Protein AF-A0A955WXL3-F1 (afdb_monomer_lite)

Radius of gyration: 22.08 Å; chains: 1; bounding box: 62×43×58 Å

Sequence (333 aa):
LIAPTWVLSATHCGHRPGAEFCVPADNDRPDYPNRCVRAIRVVDNPQADQTLLELAQPMTDVAPEVVPVAIQAEPLDRSWVGRTAEAAGYGQVQDGGFNERWFTAEIIARVGEPYLTIDGQGERGVCFGDSGGPVFLLGDDGQVRVAGDLSHGDPSCTGQDNYTRTDLFADWIEGYTGPTGPADVGPQPCGMIDAVGRCDGAVAAWCDDGVLARERCDTCGWSDRAGGFRCLQGNDPCLGYDRAGACDGSVARWCENGVARARDCGACGQGCVVQDGLGAGCTEDPCAGLDYLGRCDGDQAVWCDDQGFHTVDCGDQGASCGYVNDRVGYYCQ

Secondary structure (DSSP, 8-state):
--BTTEEEE-GGG---TT-EEEE-S-TT-TTSPPEEEEEEEEEE-TTSS-EEEEESS-HHHH-TT-----B--SPP-GGGTTSEEEEEE----TTS--SS-EEEEEEEEEE-SSEEEEE-TTT----TT-TTPEEEEE-TTS-EEEEEEEEE--TTSSSEEEEEESGGGHHHHHHHH---STTS--SPB-TT--SS-EEETTEEEEEETTEEEEEE-SSEEEETTTTEEEE-SS--TTTT--SS-EEETTEEEEEETTEEEEEESGGGT-EEEEETTTEEEEES-TTTT--TT-EEETTEEEEEETTEEEEEESGGGT--EEEEETTTEEEE-

Foldseek 3Di:
DLAQFKDKFFVVVVDDQQDWDWDAPDLVCLPGDTQIFTFRDKAHDPVGRMIMTGTPGGVCVRPVPDWHAHAPQDDDDPVQAQPKKKWWFQAQDPVRDGDHIDIDIFGQHDDDVQWGKTALLLPAAAAHGQHRTFIWDQDPQRGIHGQFGFHDDDNSRRGITIGGGCNVCVCVVCVPRPHSDDVGTDFAFQPPAEQQFWDDDQKTWHDDPRGIDIDGEPDWAGDPVSQHIDHDPDDHLQNRAAQQADDPQQKTWHDDSSHIDIDRLVVVCWRWDRDPPRHIDTDNCQLVPFAQLADDPWQKGWHQDPSGTDIDRLVVVVFGFDQPDPVRHTDTD

Structure (mmCIF, N/CA/C/O backbone):
data_AF-A0A955WXL3-F1
#
_entry.id   AF-A0A955WXL3-F1
#
loop_
_atom_site.group_PDB
_atom_site.id
_atom_site.type_symbol
_atom_site.label_atom_id
_atom_site.label_alt_id
_atom_site.label_comp_id
_atom_site.label_asym_id
_atom_site.label_entity_id
_atom_site.label_seq_id
_atom_site.pdbx_PDB_ins_code
_atom_site.Cartn_x
_atom_site.Cartn_y
_atom_site.Cartn_z
_atom_site.occupancy
_atom_site.B_iso_or_equiv
_atom_site.auth_seq_id
_atom_site.auth_comp_id
_atom_site.auth_asym_id
_atom_site.auth_atom_id
_atom_site.pdbx_PDB_model_num
ATOM 1 N N . LEU A 1 1 ? -10.325 0.682 8.812 1.00 91.50 1 LEU A N 1
ATOM 2 C CA . LEU A 1 1 ? -11.443 -0.194 9.239 1.00 91.50 1 LEU A CA 1
ATOM 3 C C . LEU A 1 1 ? -11.200 -1.567 8.627 1.00 91.50 1 LEU A C 1
ATOM 5 O O . LEU A 1 1 ? -11.092 -1.632 7.410 1.00 91.50 1 LEU A O 1
ATOM 9 N N . ILE A 1 2 ? -11.061 -2.613 9.443 1.00 93.94 2 ILE A N 1
ATOM 10 C CA . ILE A 1 2 ? -10.733 -3.978 8.979 1.00 93.94 2 ILE A CA 1
ATOM 11 C C . ILE A 1 2 ? -11.867 -4.991 9.199 1.00 93.94 2 ILE A C 1
ATOM 13 O O . ILE A 1 2 ? -11.885 -6.045 8.580 1.00 93.94 2 ILE A O 1
ATOM 17 N N . ALA A 1 3 ? -12.852 -4.647 10.031 1.00 91.19 3 ALA A N 1
ATOM 18 C CA . ALA A 1 3 ? -14.142 -5.332 10.126 1.00 91.19 3 ALA A CA 1
ATOM 19 C C . ALA A 1 3 ? -15.229 -4.300 10.488 1.00 91.19 3 ALA A C 1
ATOM 21 O O . ALA A 1 3 ? -14.873 -3.185 10.885 1.00 91.19 3 ALA A O 1
ATOM 22 N N . PRO A 1 4 ? -16.537 -4.618 10.404 1.00 89.44 4 PRO A N 1
ATOM 23 C CA . PRO A 1 4 ? -17.605 -3.631 10.600 1.00 89.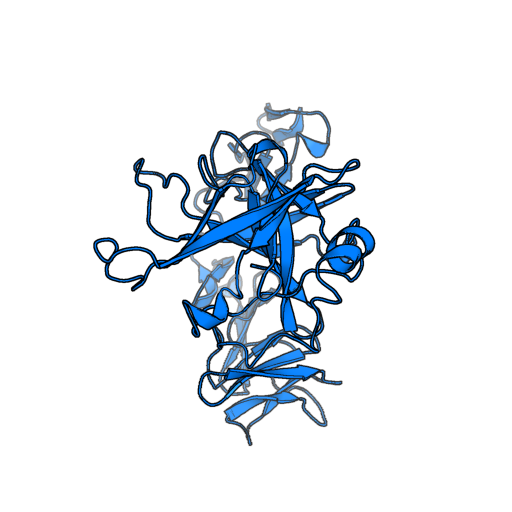44 4 PRO A CA 1
ATOM 24 C C . PRO A 1 4 ? -17.494 -2.820 11.899 1.00 89.44 4 PRO A C 1
ATOM 26 O O . PRO A 1 4 ? -17.805 -1.631 11.912 1.00 89.44 4 PRO A O 1
ATOM 29 N N . THR A 1 5 ? -17.003 -3.436 12.978 1.00 94.62 5 THR A N 1
ATOM 30 C CA . THR A 1 5 ? -16.816 -2.812 14.298 1.00 94.62 5 THR A CA 1
ATOM 31 C C . THR A 1 5 ? -15.351 -2.696 14.720 1.00 94.62 5 THR A C 1
ATOM 33 O O . THR A 1 5 ? -15.097 -2.451 15.894 1.00 94.62 5 THR A O 1
ATOM 36 N N . TRP A 1 6 ? -14.381 -2.888 13.821 1.00 96.12 6 TRP A N 1
ATOM 37 C CA . TRP A 1 6 ? -12.969 -2.981 14.205 1.00 96.12 6 TRP A CA 1
ATOM 38 C C . TRP A 1 6 ? -12.043 -2.135 13.340 1.00 96.12 6 TRP A C 1
ATOM 40 O O . TRP A 1 6 ? -12.024 -2.233 12.109 1.00 96.12 6 TRP A O 1
ATOM 50 N N . VAL A 1 7 ? -11.226 -1.325 14.009 1.00 96.69 7 VAL A N 1
ATOM 51 C CA . VAL A 1 7 ? -10.191 -0.485 13.401 1.00 96.69 7 VAL A CA 1
ATOM 52 C C . VAL A 1 7 ? -8.819 -0.983 13.847 1.00 96.69 7 VAL A C 1
ATOM 54 O O . VAL A 1 7 ? -8.612 -1.205 15.037 1.00 96.69 7 VAL A O 1
ATOM 57 N N . LEU A 1 8 ? -7.907 -1.136 12.888 1.00 97.50 8 LEU A N 1
ATOM 58 C CA . LEU A 1 8 ? -6.482 -1.370 13.115 1.00 97.50 8 LEU A CA 1
ATOM 59 C C . LEU A 1 8 ? -5.742 -0.027 13.139 1.00 97.50 8 LEU A C 1
ATOM 61 O O . LEU A 1 8 ? -6.072 0.855 12.347 1.00 97.50 8 LEU A O 1
ATOM 65 N N . SER A 1 9 ? -4.788 0.112 14.055 1.00 97.25 9 SER A N 1
ATOM 66 C CA . SER A 1 9 ? -3.898 1.269 14.223 1.00 97.25 9 SER A CA 1
ATOM 67 C C . SER A 1 9 ? -2.612 0.813 14.928 1.00 97.25 9 SER A C 1
ATOM 69 O O . SER A 1 9 ? -2.534 -0.336 15.348 1.00 97.25 9 SER A O 1
ATOM 71 N N . ALA A 1 10 ? -1.653 1.713 15.151 1.00 96.69 10 ALA A N 1
ATOM 72 C CA . ALA A 1 10 ? -0.455 1.439 15.949 1.00 96.69 10 ALA A CA 1
ATOM 73 C C . ALA A 1 10 ? -0.658 1.692 17.461 1.00 96.69 10 ALA A C 1
ATOM 75 O O . ALA A 1 10 ? -1.425 2.576 17.867 1.00 96.69 10 ALA A O 1
ATOM 76 N N . THR A 1 11 ? 0.062 0.949 18.309 1.00 97.81 11 THR A N 1
ATOM 77 C CA . THR A 1 11 ? 0.037 1.091 19.780 1.00 97.81 11 THR A CA 1
ATOM 78 C C . THR A 1 11 ? 0.579 2.449 20.220 1.00 97.81 11 THR A C 1
ATOM 80 O O . THR A 1 11 ? 0.036 3.074 21.138 1.00 97.81 11 THR A O 1
ATOM 83 N N . HIS A 1 12 ? 1.627 2.949 19.559 1.00 94.62 12 HIS A N 1
ATOM 84 C CA . HIS A 1 12 ? 2.254 4.225 19.915 1.00 94.62 12 HIS A CA 1
ATOM 85 C C . HIS A 1 12 ? 1.308 5.433 19.782 1.00 94.62 12 HIS A C 1
ATOM 87 O O . HIS A 1 12 ? 1.559 6.470 20.398 1.00 94.62 12 HIS A O 1
ATOM 93 N N . CYS A 1 13 ? 0.197 5.306 19.042 1.00 93.25 13 CYS A N 1
ATOM 94 C CA . CYS A 1 13 ? -0.842 6.335 18.957 1.00 93.25 13 CYS A CA 1
ATOM 95 C C . CYS A 1 13 ? -1.554 6.573 20.303 1.00 93.25 13 CYS A C 1
ATOM 97 O O . CYS A 1 13 ? -2.195 7.607 20.490 1.00 93.25 13 CYS A O 1
ATOM 99 N N . GLY A 1 14 ? -1.450 5.639 21.257 1.00 95.31 14 GLY A N 1
ATOM 100 C CA . GLY A 1 14 ? -1.932 5.830 22.626 1.00 95.31 14 GLY A CA 1
ATOM 101 C C . GLY A 1 14 ? -3.456 5.926 22.752 1.00 95.31 14 GLY A C 1
ATOM 102 O O . GLY A 1 14 ? -3.954 6.605 23.659 1.00 95.31 14 GLY A O 1
ATOM 103 N N . HIS A 1 15 ? -4.189 5.262 21.850 1.00 94.69 15 HIS A N 1
ATOM 104 C CA . HIS A 1 15 ? -5.652 5.217 21.839 1.00 94.69 15 HIS A CA 1
ATOM 105 C C . HIS A 1 15 ? -6.221 4.701 23.163 1.00 94.69 15 HIS A C 1
ATOM 107 O O . HIS A 1 15 ? -5.622 3.888 23.866 1.00 94.69 15 HIS A O 1
ATOM 113 N N . ARG A 1 16 ? -7.416 5.173 23.528 1.00 95.94 16 ARG A N 1
ATOM 114 C CA . ARG A 1 16 ? -8.112 4.762 24.757 1.00 95.94 16 ARG A CA 1
ATOM 115 C C . ARG A 1 16 ? -9.596 4.549 24.489 1.00 95.94 16 ARG A C 1
ATOM 117 O O . ARG A 1 16 ? -10.141 5.204 23.599 1.00 95.94 16 ARG A O 1
ATOM 124 N N . PRO A 1 17 ? -10.290 3.709 25.282 1.00 97.31 17 PRO A N 1
ATOM 125 C CA . PRO A 1 17 ? -11.746 3.656 25.245 1.00 97.31 17 PRO A CA 1
ATOM 126 C C . PRO A 1 17 ? -12.332 5.063 25.384 1.00 97.31 17 PRO A C 1
ATOM 128 O O . PRO A 1 17 ? -11.978 5.803 26.303 1.00 97.31 17 PRO A O 1
ATOM 131 N N . GLY A 1 18 ? -13.214 5.436 24.462 1.00 94.88 18 GLY A N 1
ATOM 132 C CA . GLY A 1 18 ? -13.698 6.807 24.318 1.00 94.88 18 GLY A CA 1
ATOM 133 C C . GLY A 1 18 ? -13.152 7.558 23.104 1.00 94.88 18 GLY A C 1
ATOM 134 O O . GLY A 1 18 ? -13.773 8.549 22.737 1.00 94.88 18 GLY A O 1
ATOM 135 N N . ALA A 1 19 ? -12.067 7.092 22.473 1.00 93.12 19 ALA A N 1
ATOM 136 C CA . ALA A 1 19 ? -11.600 7.625 21.191 1.00 93.12 19 ALA A CA 1
ATOM 137 C C . ALA A 1 19 ? -12.695 7.514 20.118 1.00 93.12 19 ALA A C 1
ATOM 139 O O . ALA A 1 19 ? -13.521 6.601 20.168 1.00 93.12 19 ALA A O 1
ATOM 140 N N . GLU A 1 20 ? -12.715 8.431 19.156 1.00 9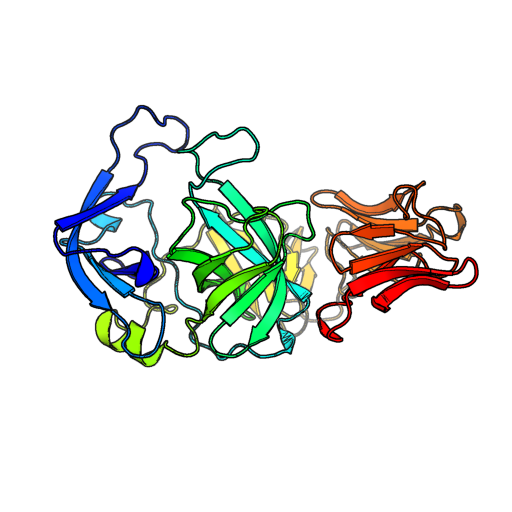1.50 20 GLU A N 1
ATOM 141 C CA . GLU A 1 20 ? -13.687 8.431 18.062 1.00 91.50 20 GLU A CA 1
ATOM 142 C C . GLU A 1 20 ? -13.007 8.047 16.750 1.00 91.50 20 GLU A C 1
ATOM 144 O O . GLU A 1 20 ? -11.973 8.605 16.392 1.00 91.50 20 GLU A O 1
ATOM 149 N N . PHE A 1 21 ? -13.603 7.099 16.028 1.00 89.88 21 PHE A N 1
ATOM 150 C CA . PHE A 1 21 ? -13.281 6.839 14.632 1.00 89.88 21 PHE A CA 1
ATOM 151 C C . PHE A 1 21 ? -14.264 7.621 13.766 1.00 89.88 21 PHE A C 1
ATOM 153 O O . PHE A 1 21 ? -15.472 7.403 13.863 1.00 89.88 21 PHE A O 1
ATOM 160 N N . CYS A 1 22 ? -13.752 8.537 12.952 1.00 86.38 22 CYS A N 1
ATOM 161 C CA . CYS A 1 22 ? -14.549 9.478 12.179 1.00 86.38 22 CYS A CA 1
ATOM 162 C C . CYS A 1 22 ? -14.290 9.310 10.685 1.00 86.38 22 CYS A C 1
ATOM 164 O O . CYS A 1 22 ? -13.143 9.177 10.266 1.00 86.38 22 CYS A O 1
ATOM 166 N N . VAL A 1 23 ? -15.350 9.384 9.883 1.00 80.56 23 VAL A N 1
ATOM 167 C CA . VAL A 1 23 ? -15.254 9.508 8.425 1.00 80.56 23 VAL A CA 1
ATOM 168 C C . VAL A 1 23 ? -15.907 10.816 7.977 1.00 80.56 23 VAL A C 1
ATOM 170 O O . VAL A 1 23 ? -16.937 11.202 8.552 1.00 80.56 23 VAL A O 1
ATOM 173 N N . PRO A 1 24 ? -15.361 11.500 6.958 1.00 73.94 24 PRO A N 1
ATOM 174 C CA . PRO A 1 24 ? -16.017 12.662 6.371 1.00 73.94 24 PRO A CA 1
ATOM 175 C C . PRO A 1 24 ? -17.431 12.303 5.902 1.00 73.94 24 PRO A C 1
ATOM 177 O O . PRO A 1 24 ? -17.681 11.199 5.408 1.00 73.94 24 PRO A O 1
ATOM 180 N N . ALA A 1 25 ? -18.391 13.209 6.086 1.00 68.06 25 ALA A N 1
ATOM 181 C CA . ALA A 1 25 ? -19.724 13.031 5.505 1.00 68.06 25 ALA A CA 1
ATOM 182 C C . ALA A 1 25 ? -19.729 13.271 3.986 1.00 68.06 25 ALA A C 1
ATOM 184 O O . ALA A 1 25 ? -20.585 12.726 3.295 1.00 68.06 25 ALA A O 1
ATOM 185 N N . ASP A 1 26 ? -18.759 14.038 3.487 1.00 65.00 26 ASP A N 1
ATOM 186 C CA . ASP A 1 26 ? -18.505 14.300 2.074 1.00 65.00 26 ASP A CA 1
ATOM 187 C C . ASP A 1 26 ? -17.003 14.612 1.911 1.00 65.00 26 ASP A C 1
ATOM 189 O O . ASP A 1 26 ? -16.480 15.493 2.596 1.00 65.00 26 ASP A O 1
ATOM 193 N N . ASN A 1 27 ? -16.298 13.866 1.053 1.00 53.56 27 ASN A N 1
ATOM 194 C CA . ASN A 1 27 ? -14.863 14.076 0.816 1.00 53.56 27 ASN A CA 1
ATOM 195 C C . ASN A 1 27 ? -14.586 15.393 0.069 1.00 53.56 27 ASN A C 1
ATOM 197 O O . ASN A 1 27 ? -13.490 15.928 0.202 1.00 53.56 27 ASN A O 1
ATOM 201 N N . ASP A 1 28 ? -15.575 15.943 -0.645 1.00 52.88 28 ASP A N 1
ATOM 202 C CA . ASP A 1 28 ? -15.459 17.211 -1.376 1.00 52.88 28 ASP A CA 1
ATOM 203 C C . ASP A 1 28 ? -15.868 18.423 -0.515 1.00 52.88 28 ASP A C 1
ATOM 205 O O . ASP A 1 28 ? -15.800 19.574 -0.960 1.00 52.88 28 ASP A O 1
ATOM 209 N N . ARG A 1 29 ? -16.330 18.181 0.723 1.00 54.72 29 ARG A N 1
ATOM 210 C CA . ARG A 1 29 ? -16.804 19.213 1.659 1.00 54.72 29 ARG A CA 1
ATOM 211 C C . ARG A 1 29 ? -16.296 18.971 3.081 1.00 54.72 29 ARG A C 1
ATOM 213 O O . ARG A 1 29 ? -17.047 18.498 3.939 1.00 54.72 29 ARG A O 1
ATOM 220 N N . PRO A 1 30 ? -15.039 19.344 3.370 1.00 54.59 30 PRO A N 1
ATOM 221 C CA . PRO A 1 30 ? -14.433 19.175 4.693 1.00 54.59 30 PRO A CA 1
ATOM 222 C C . PRO A 1 30 ? -15.117 19.992 5.810 1.00 54.59 30 PRO A C 1
ATOM 224 O O . PRO A 1 30 ? -14.805 19.816 6.985 1.00 54.59 30 PRO A O 1
ATOM 227 N N . ASP A 1 31 ? -16.054 20.884 5.471 1.00 56.53 31 ASP A N 1
ATOM 228 C CA . ASP A 1 31 ? -16.896 21.649 6.395 1.00 56.53 31 ASP A CA 1
ATOM 229 C C . ASP A 1 31 ? -18.154 20.895 6.871 1.00 56.53 31 ASP A C 1
ATOM 231 O O . ASP A 1 31 ? -18.824 21.341 7.809 1.00 56.53 31 ASP A O 1
ATOM 235 N N . TYR A 1 32 ? -18.482 19.749 6.267 1.00 56.69 32 TYR A N 1
ATOM 236 C CA . TYR A 1 32 ? -19.567 18.897 6.744 1.00 56.69 32 TYR A CA 1
ATOM 237 C C . TYR A 1 32 ? -19.163 18.115 8.003 1.00 56.69 32 TYR A C 1
ATOM 239 O O . TYR A 1 32 ? -18.040 17.619 8.096 1.00 56.69 32 TYR A O 1
ATOM 247 N N . PRO A 1 33 ? -20.073 17.956 8.986 1.00 65.12 33 PRO A N 1
ATOM 248 C CA . PRO A 1 33 ? -19.741 17.277 10.230 1.00 65.12 33 PRO A CA 1
ATOM 249 C C . PRO A 1 33 ? -19.373 15.816 9.965 1.00 65.12 33 PRO A C 1
ATOM 251 O O . PRO A 1 33 ? -20.136 15.075 9.341 1.00 65.12 33 PRO A O 1
ATOM 254 N N . ASN A 1 34 ? -18.218 15.403 10.484 1.00 80.56 34 ASN A N 1
ATOM 255 C CA . ASN A 1 34 ? -17.776 14.017 10.433 1.00 80.56 34 ASN A CA 1
ATOM 256 C C . ASN A 1 34 ? -18.811 13.081 11.069 1.00 80.56 34 ASN A C 1
ATOM 258 O O . ASN A 1 34 ? -19.446 13.396 12.079 1.00 80.56 34 ASN A O 1
ATOM 262 N N . ARG A 1 35 ? -18.938 11.890 10.492 1.00 88.06 35 ARG A N 1
ATOM 263 C CA . ARG A 1 35 ? -19.701 10.786 11.070 1.00 88.06 35 ARG A CA 1
ATOM 264 C C . ARG A 1 35 ? -18.755 9.954 11.911 1.00 88.06 35 ARG A C 1
ATOM 266 O O . ARG A 1 35 ? -17.826 9.358 11.372 1.00 88.06 35 ARG A O 1
ATOM 273 N N . CYS A 1 36 ? -18.984 9.936 13.217 1.00 91.62 36 CYS A N 1
ATOM 274 C CA . CYS A 1 36 ? -18.070 9.327 14.170 1.00 91.62 36 CYS A CA 1
ATOM 275 C C . CYS A 1 36 ? -18.729 8.187 14.947 1.00 91.62 36 CYS A C 1
ATOM 277 O O . CYS A 1 36 ? -19.907 8.254 15.303 1.00 91.62 36 CYS A O 1
ATOM 279 N N . VAL A 1 37 ? -17.945 7.155 15.252 1.00 95.06 37 VAL A N 1
ATOM 280 C CA . VAL A 1 37 ? -18.316 6.074 16.166 1.00 95.06 37 VAL A CA 1
ATOM 281 C C . VAL A 1 37 ? -17.260 5.955 17.253 1.00 95.06 37 VAL A C 1
ATOM 283 O O . VAL A 1 37 ? -16.060 5.932 16.985 1.00 95.06 37 VAL A O 1
ATOM 286 N N . ARG A 1 38 ? -17.711 5.865 18.504 1.00 97.25 38 ARG A N 1
ATOM 287 C CA . ARG A 1 38 ? -16.819 5.757 19.657 1.00 97.25 38 ARG A CA 1
ATOM 288 C C . ARG A 1 38 ? -16.245 4.348 19.785 1.00 97.25 38 ARG A C 1
ATOM 290 O O . ARG A 1 38 ? -16.995 3.374 19.750 1.00 97.25 38 ARG A O 1
ATOM 297 N N . ALA A 1 39 ? -14.951 4.251 20.058 1.00 97.62 39 ALA A N 1
ATOM 298 C CA . ALA A 1 39 ? -14.305 3.033 20.511 1.00 97.62 39 ALA A CA 1
ATOM 299 C C . ALA A 1 39 ? -14.729 2.709 21.955 1.00 97.62 39 ALA A C 1
ATOM 301 O O . ALA A 1 39 ? -14.591 3.529 22.871 1.00 97.62 39 ALA A O 1
ATOM 302 N N . ILE A 1 40 ? -15.260 1.510 22.173 1.00 98.12 40 ILE A N 1
ATOM 303 C CA . ILE A 1 40 ? -15.660 0.991 23.489 1.00 98.12 40 ILE A CA 1
ATOM 304 C C . ILE A 1 40 ? -14.565 0.149 24.137 1.00 98.12 40 ILE A C 1
ATOM 306 O O . ILE A 1 40 ? -14.537 0.032 25.363 1.00 98.12 40 ILE A O 1
ATOM 310 N N . ARG A 1 41 ? -13.643 -0.387 23.335 1.00 97.94 41 ARG A N 1
ATOM 311 C CA . ARG A 1 41 ? -12.501 -1.173 23.794 1.00 97.94 41 ARG A CA 1
ATOM 312 C C . ARG A 1 41 ? -11.292 -0.904 22.906 1.00 97.94 41 ARG A C 1
ATOM 314 O O . ARG A 1 41 ? -11.444 -0.671 21.714 1.00 97.94 41 ARG A O 1
ATOM 321 N N . VAL A 1 42 ? -10.112 -0.930 23.517 1.00 98.31 42 VAL A N 1
ATOM 322 C CA . VAL A 1 42 ? -8.811 -0.848 22.844 1.00 98.31 42 VAL A CA 1
ATOM 323 C C . VAL A 1 42 ? -7.984 -2.040 23.310 1.00 98.31 42 VAL A C 1
ATOM 325 O O . VAL A 1 42 ? -8.018 -2.369 24.501 1.00 98.31 42 VAL A O 1
ATOM 328 N N . VAL A 1 43 ? -7.314 -2.715 22.382 1.00 98.19 43 VAL A N 1
ATOM 329 C CA . VAL A 1 43 ? -6.495 -3.898 22.651 1.00 98.19 43 VAL A CA 1
ATOM 330 C C . VAL A 1 43 ? -5.150 -3.745 21.965 1.00 98.19 43 VAL A C 1
ATOM 332 O O . VAL A 1 43 ? -5.070 -3.845 20.745 1.00 98.19 43 VAL A O 1
ATOM 335 N N . ASP A 1 44 ? -4.102 -3.574 22.760 1.00 98.44 44 ASP A N 1
ATOM 336 C CA . ASP A 1 44 ? -2.736 -3.503 22.251 1.00 98.44 44 ASP A CA 1
ATOM 337 C C . ASP A 1 44 ? -2.170 -4.909 22.023 1.00 98.44 44 ASP A C 1
ATOM 339 O O . ASP A 1 44 ? -2.361 -5.824 22.837 1.00 98.44 44 ASP A O 1
ATOM 343 N N . ASN A 1 45 ? -1.458 -5.080 20.915 1.00 97.06 45 ASN A N 1
ATOM 344 C CA . ASN A 1 45 ? -0.705 -6.282 20.610 1.00 97.06 45 ASN A CA 1
ATOM 345 C C . ASN A 1 45 ? 0.530 -6.328 21.528 1.00 97.06 45 ASN A C 1
ATOM 347 O O . ASN A 1 45 ? 1.368 -5.429 21.483 1.00 97.06 45 ASN A O 1
ATOM 351 N N . PRO A 1 46 ? 0.696 -7.364 22.370 1.00 95.19 46 PRO A N 1
ATOM 352 C CA . PRO A 1 46 ? 1.835 -7.436 23.283 1.00 95.19 46 PRO A CA 1
ATOM 353 C C . PRO A 1 46 ? 3.174 -7.700 22.576 1.00 95.19 46 PRO A C 1
ATOM 355 O O . PRO A 1 46 ? 4.219 -7.618 23.221 1.00 95.19 46 PRO A O 1
ATOM 358 N N . GLN A 1 47 ? 3.154 -8.069 21.293 1.00 95.00 47 GLN A N 1
ATOM 359 C CA . GLN A 1 47 ? 4.334 -8.480 20.531 1.00 95.00 47 GLN A CA 1
ATOM 360 C C . GLN A 1 47 ? 4.732 -7.481 19.440 1.00 95.00 47 GLN A C 1
ATOM 362 O O . GLN A 1 47 ? 5.785 -7.664 18.830 1.00 95.00 47 GLN A O 1
ATOM 367 N N . ALA A 1 48 ? 3.920 -6.451 19.187 1.00 96.44 48 ALA A N 1
ATOM 368 C CA . ALA A 1 48 ? 4.116 -5.541 18.067 1.00 96.44 48 ALA A CA 1
ATOM 369 C C . ALA A 1 48 ? 3.502 -4.164 18.322 1.00 96.44 48 ALA A C 1
ATOM 371 O O . ALA A 1 48 ? 2.636 -3.999 19.181 1.00 96.44 48 ALA A O 1
ATOM 372 N N . ASP A 1 49 ? 3.926 -3.174 17.542 1.00 97.62 49 ASP A N 1
ATOM 373 C CA . ASP A 1 49 ? 3.308 -1.852 17.536 1.00 97.62 49 ASP A CA 1
ATOM 374 C C . ASP A 1 49 ? 2.017 -1.888 16.713 1.00 97.62 49 ASP A C 1
ATOM 376 O O . ASP A 1 49 ? 1.993 -1.442 15.576 1.00 97.62 49 ASP A O 1
ATOM 380 N N . GLN A 1 50 ? 0.982 -2.501 17.287 1.00 97.75 50 GLN A N 1
ATOM 381 C CA . GLN A 1 50 ? -0.338 -2.720 16.701 1.00 97.75 50 GLN A CA 1
ATOM 382 C C . GLN A 1 50 ? -1.407 -2.659 17.784 1.00 97.75 50 GLN A C 1
ATOM 384 O O . GLN A 1 50 ? -1.267 -3.273 18.838 1.00 97.75 50 GLN A O 1
ATOM 389 N N . THR A 1 51 ? -2.523 -2.001 17.508 1.00 98.31 51 THR A N 1
ATOM 390 C CA . THR A 1 51 ? -3.672 -1.922 18.407 1.00 98.31 51 THR A CA 1
ATOM 391 C C . THR A 1 51 ? -4.983 -2.036 17.639 1.00 98.31 51 THR A C 1
ATOM 393 O O . THR A 1 51 ? -5.116 -1.584 16.499 1.00 98.31 51 THR A O 1
ATOM 396 N N . LEU A 1 52 ? -5.975 -2.646 18.282 1.00 98.50 52 LEU A N 1
ATOM 397 C CA . LEU A 1 52 ? -7.328 -2.784 17.760 1.00 98.50 52 LEU A CA 1
ATOM 398 C C . LEU A 1 52 ? -8.308 -1.956 18.577 1.00 98.50 52 LEU A C 1
ATOM 400 O O . LEU A 1 52 ? -8.353 -2.059 19.804 1.00 98.50 52 LEU A O 1
ATOM 404 N N . LEU A 1 53 ? -9.153 -1.192 17.889 1.00 98.44 53 LEU A N 1
ATOM 405 C CA . LEU A 1 53 ? -10.239 -0.430 18.492 1.00 98.44 53 LEU A CA 1
ATOM 406 C C . LEU A 1 53 ? -11.578 -1.073 18.117 1.00 98.44 53 LEU A C 1
ATOM 408 O O . LEU A 1 53 ? -11.938 -1.124 16.940 1.00 98.44 53 LEU A O 1
ATOM 412 N N . GLU A 1 54 ? -12.324 -1.531 19.123 1.00 97.81 54 GLU A N 1
ATOM 413 C CA . GLU A 1 54 ? -13.694 -2.024 18.959 1.00 97.81 54 GLU A CA 1
ATOM 414 C C . GLU A 1 54 ? -14.667 -0.849 19.035 1.00 97.81 54 GLU A C 1
ATOM 416 O O . GLU A 1 54 ? -14.705 -0.129 20.036 1.00 97.81 54 GLU A O 1
ATOM 421 N N . LEU A 1 55 ? -15.470 -0.665 17.997 1.00 97.75 55 LEU A N 1
ATOM 422 C CA . LEU A 1 55 ? -16.458 0.398 17.869 1.00 97.75 55 LEU A CA 1
ATOM 423 C C . LEU A 1 55 ? -17.779 0.025 18.557 1.00 97.75 55 LEU A C 1
ATOM 425 O O . LEU A 1 55 ? -18.187 -1.132 18.572 1.00 97.75 55 LEU A O 1
ATOM 429 N N . ALA A 1 56 ? -18.481 1.024 19.100 1.00 97.38 56 ALA A N 1
ATOM 430 C CA . ALA A 1 56 ? -19.761 0.843 19.797 1.00 97.38 56 ALA A CA 1
ATOM 431 C C . ALA A 1 56 ? -20.882 0.255 18.919 1.00 97.38 56 ALA A C 1
ATOM 433 O O . ALA A 1 56 ? -21.844 -0.302 19.444 1.00 97.38 56 ALA A O 1
ATOM 434 N N . GLN A 1 57 ? -20.781 0.441 17.605 1.00 93.69 57 GLN A N 1
ATOM 435 C CA . GLN A 1 57 ? -21.706 -0.056 16.590 1.00 93.69 57 GLN A CA 1
ATOM 436 C C . GLN A 1 57 ? -20.962 -0.185 15.252 1.00 93.69 57 GLN A C 1
ATOM 438 O O . GLN A 1 57 ? -19.897 0.426 15.102 1.00 93.69 57 GLN A O 1
ATOM 443 N N . PRO A 1 58 ? -21.488 -0.952 14.282 1.00 93.25 58 PRO A N 1
ATOM 444 C CA . PRO A 1 58 ? -20.880 -1.055 12.964 1.00 93.25 58 PRO A CA 1
ATOM 445 C C . PRO A 1 58 ? -20.731 0.317 12.305 1.00 93.25 58 PRO A C 1
ATOM 447 O O . PRO A 1 58 ? -21.678 1.104 12.259 1.00 93.25 58 PRO A O 1
ATOM 450 N N . MET A 1 59 ? -19.550 0.607 11.760 1.00 90.69 59 MET A N 1
ATOM 451 C CA . MET A 1 59 ? -19.322 1.859 11.038 1.00 90.69 59 MET A CA 1
ATOM 452 C C . MET A 1 59 ? -20.213 1.954 9.792 1.00 90.69 59 MET A C 1
ATOM 454 O O . MET A 1 59 ? -20.687 3.036 9.459 1.00 90.69 59 MET A O 1
ATOM 458 N N . THR A 1 60 ? -20.508 0.815 9.164 1.00 86.25 60 THR A N 1
ATOM 459 C CA . THR A 1 60 ? -21.419 0.678 8.017 1.00 86.25 60 THR A CA 1
ATOM 460 C C . THR A 1 60 ? -22.852 1.119 8.322 1.00 86.25 60 THR A C 1
ATOM 462 O O . THR A 1 60 ? -23.561 1.538 7.415 1.00 86.25 60 THR A O 1
ATOM 465 N N . AS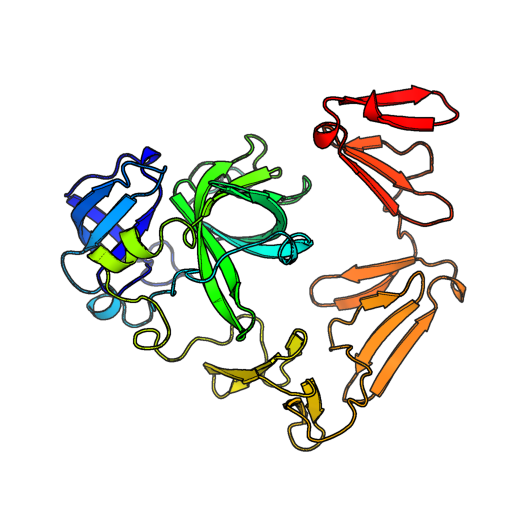P A 1 61 ? -23.294 1.076 9.583 1.00 89.62 61 ASP A N 1
ATOM 466 C CA . ASP A 1 61 ? -24.634 1.551 9.962 1.00 89.62 61 ASP A CA 1
ATOM 467 C C . ASP A 1 61 ? -24.696 3.087 10.007 1.00 89.62 61 ASP A C 1
ATOM 469 O O . ASP A 1 61 ? -25.761 3.685 9.847 1.00 89.62 61 ASP A O 1
ATOM 473 N N . VAL A 1 62 ? -23.548 3.735 10.225 1.00 89.50 62 VAL A N 1
ATOM 474 C CA . VAL A 1 62 ? -23.413 5.198 10.297 1.00 89.50 62 VAL A CA 1
ATOM 475 C C . VAL A 1 62 ? -23.002 5.789 8.948 1.00 89.50 62 VAL A C 1
ATOM 477 O O . VAL A 1 62 ? -23.470 6.863 8.568 1.00 89.50 62 VAL A O 1
ATOM 480 N N . ALA A 1 63 ? -22.136 5.088 8.222 1.00 86.50 63 ALA A N 1
ATOM 481 C CA . ALA A 1 63 ? -21.645 5.442 6.900 1.00 86.50 63 ALA A CA 1
ATOM 482 C C . ALA A 1 63 ? -21.661 4.192 5.995 1.00 86.50 63 ALA A C 1
ATOM 484 O O . ALA A 1 63 ? -20.652 3.489 5.910 1.00 86.50 63 ALA A O 1
ATOM 485 N N . PRO A 1 64 ? -22.803 3.887 5.346 1.00 82.88 64 PRO A N 1
ATOM 486 C CA . PRO A 1 64 ? -22.974 2.690 4.514 1.00 82.88 64 PRO A CA 1
ATOM 487 C C . PRO A 1 64 ? -22.007 2.569 3.332 1.00 82.88 64 PRO A C 1
ATOM 489 O O . PRO A 1 64 ? -21.810 1.476 2.812 1.00 82.88 64 PRO A O 1
ATOM 492 N N . GLU A 1 65 ? -21.412 3.675 2.895 1.00 78.94 65 GLU A N 1
ATOM 493 C CA . GLU A 1 65 ? -20.386 3.709 1.852 1.00 78.94 65 GLU A CA 1
ATOM 494 C C . GLU A 1 65 ? -18.998 3.263 2.338 1.00 78.94 65 GLU A C 1
ATOM 496 O O . GLU A 1 65 ? -18.111 3.008 1.525 1.00 78.94 65 GLU A O 1
ATOM 501 N N . VAL A 1 66 ? -18.783 3.191 3.654 1.00 81.00 66 VAL A N 1
ATOM 502 C CA . VAL A 1 66 ? -17.514 2.754 4.232 1.00 81.00 66 VAL A CA 1
ATOM 503 C C . VAL A 1 66 ? -17.506 1.237 4.278 1.00 81.00 66 VAL A C 1
ATOM 505 O O . VAL A 1 66 ? -18.223 0.626 5.065 1.00 81.00 66 VAL A O 1
ATOM 508 N N . VAL A 1 67 ? -16.649 0.626 3.467 1.00 82.44 67 VAL A N 1
ATOM 509 C CA . VAL A 1 67 ? -16.470 -0.827 3.436 1.00 82.44 67 VAL A CA 1
ATOM 510 C C . VAL A 1 67 ? -15.185 -1.186 4.194 1.00 82.44 67 VAL A C 1
ATOM 512 O O . VAL A 1 67 ? -14.154 -0.549 3.959 1.00 82.44 67 VAL A O 1
ATOM 515 N N . PRO A 1 68 ? -15.210 -2.164 5.121 1.00 89.38 68 PRO A N 1
ATOM 516 C CA . PRO A 1 68 ? -13.987 -2.700 5.713 1.00 89.38 68 PRO A CA 1
ATOM 517 C C . PRO A 1 68 ? -13.034 -3.246 4.644 1.00 89.38 68 PRO A C 1
ATOM 519 O O . PRO A 1 68 ? -13.481 -3.730 3.610 1.00 89.38 68 PRO A O 1
ATOM 522 N N . VAL A 1 69 ? -11.727 -3.199 4.896 1.00 90.44 69 VAL A N 1
ATOM 523 C CA . VAL A 1 69 ? -10.716 -3.807 4.019 1.00 90.44 69 VAL A CA 1
ATOM 524 C C . VAL A 1 69 ? -10.094 -4.988 4.752 1.00 90.44 69 VAL A C 1
ATOM 526 O O . VAL A 1 69 ? -9.644 -4.830 5.886 1.00 90.44 69 VAL A O 1
ATOM 529 N N . ALA A 1 70 ? -10.079 -6.158 4.112 1.00 91.12 70 ALA A N 1
ATOM 530 C CA . ALA A 1 70 ? -9.469 -7.365 4.664 1.00 91.12 70 ALA A CA 1
ATOM 531 C C . ALA A 1 70 ? -7.984 -7.140 4.977 1.00 91.12 70 ALA A C 1
ATOM 533 O O . ALA A 1 70 ? -7.321 -6.361 4.292 1.00 91.12 70 ALA A O 1
ATOM 534 N N . ILE A 1 71 ? -7.443 -7.827 5.979 1.00 94.50 71 ILE A N 1
ATOM 535 C CA . ILE A 1 71 ? -5.997 -7.797 6.229 1.00 94.50 71 ILE A CA 1
ATOM 536 C C . ILE A 1 71 ? -5.252 -8.725 5.264 1.00 94.50 71 ILE A C 1
ATOM 538 O O . ILE A 1 71 ? -5.829 -9.651 4.688 1.00 94.50 71 ILE A O 1
ATOM 542 N N . GLN A 1 72 ? -3.949 -8.505 5.121 1.00 94.06 72 GLN A N 1
ATOM 543 C CA . GLN A 1 72 ? -3.040 -9.477 4.532 1.00 94.06 72 GLN A CA 1
ATOM 544 C C . GLN A 1 72 ? -2.788 -10.582 5.546 1.00 94.06 72 GLN A C 1
ATOM 546 O O . GLN A 1 72 ? -1.946 -10.443 6.420 1.00 94.06 72 GLN A O 1
ATOM 551 N N . ALA A 1 73 ? -3.553 -11.666 5.451 1.00 91.25 73 ALA A N 1
ATOM 552 C CA . ALA A 1 73 ? -3.383 -12.824 6.323 1.00 91.25 73 ALA A CA 1
ATOM 553 C C . ALA A 1 73 ? -2.342 -13.808 5.768 1.00 91.25 73 ALA A C 1
ATOM 555 O O . ALA A 1 73 ? -1.727 -14.565 6.517 1.00 91.25 73 ALA A O 1
ATOM 556 N N . GLU A 1 74 ? -2.144 -13.824 4.448 1.00 88.62 74 GLU A N 1
ATOM 557 C CA . GLU A 1 74 ? -1.189 -14.716 3.809 1.00 88.62 74 GLU A CA 1
ATOM 558 C C . GLU A 1 74 ? 0.251 -14.200 3.984 1.00 88.62 74 GLU A C 1
ATOM 560 O O . GLU A 1 74 ? 0.478 -12.995 3.830 1.00 88.62 74 GLU A O 1
ATOM 565 N N . PRO A 1 75 ? 1.232 -15.089 4.245 1.00 90.00 75 PRO A N 1
ATOM 566 C CA . PRO A 1 75 ? 2.607 -14.681 4.503 1.00 90.00 75 PRO A CA 1
ATOM 567 C C . PRO A 1 75 ? 3.203 -13.816 3.392 1.00 90.00 75 PRO A C 1
ATOM 569 O O . PRO A 1 75 ? 3.200 -14.193 2.218 1.00 90.00 75 PRO A O 1
ATOM 572 N N . LEU A 1 76 ? 3.784 -12.688 3.786 1.00 91.44 76 LEU A N 1
ATOM 573 C CA . LEU A 1 76 ? 4.606 -11.854 2.922 1.00 91.44 76 LEU A CA 1
ATOM 574 C C . LEU A 1 76 ? 6.049 -12.366 2.922 1.00 91.44 76 LEU A C 1
ATOM 576 O O . LEU A 1 76 ? 6.658 -12.609 3.970 1.00 91.44 76 LEU A O 1
ATOM 580 N N . ASP A 1 77 ? 6.620 -12.487 1.729 1.00 88.00 77 ASP A N 1
ATOM 581 C CA . ASP A 1 77 ? 8.008 -12.883 1.520 1.00 88.00 77 ASP A CA 1
ATOM 582 C C . ASP A 1 77 ? 8.741 -11.919 0.573 1.00 88.00 77 ASP A C 1
ATOM 584 O O . ASP A 1 77 ? 8.210 -10.899 0.132 1.00 88.00 77 ASP A O 1
ATOM 588 N N . ARG A 1 78 ? 9.998 -12.233 0.248 1.00 86.69 78 ARG A N 1
ATOM 589 C CA . ARG A 1 78 ? 10.843 -11.374 -0.593 1.00 86.69 78 ARG A CA 1
ATOM 590 C C . ARG A 1 78 ? 10.343 -11.209 -2.032 1.00 86.69 78 ARG A C 1
ATOM 592 O O . ARG A 1 78 ? 10.831 -10.314 -2.708 1.00 86.69 78 ARG A O 1
ATOM 599 N N . SER A 1 79 ? 9.400 -12.024 -2.508 1.00 84.69 79 SER A N 1
ATOM 600 C CA . SER A 1 79 ? 8.822 -11.877 -3.855 1.00 84.69 79 SER A CA 1
ATOM 601 C C . SER A 1 79 ? 7.917 -10.647 -4.006 1.00 84.69 79 SER A C 1
ATOM 603 O O . SER A 1 79 ? 7.529 -10.293 -5.121 1.00 84.69 79 SER A O 1
ATOM 605 N N . TRP A 1 80 ? 7.586 -9.993 -2.892 1.00 88.12 80 TRP A N 1
ATOM 606 C CA . TRP A 1 80 ? 6.861 -8.727 -2.868 1.00 88.12 80 TRP A CA 1
ATOM 607 C C . TRP A 1 80 ? 7.772 -7.512 -3.039 1.00 88.12 80 TRP A C 1
ATOM 609 O O . TRP A 1 80 ? 7.290 -6.449 -3.415 1.00 88.12 80 TRP A O 1
ATOM 619 N N . VAL A 1 81 ? 9.080 -7.651 -2.798 1.00 88.94 81 VAL A N 1
ATOM 620 C CA . VAL A 1 81 ? 10.034 -6.549 -2.981 1.00 88.94 81 VAL A CA 1
ATOM 621 C C . VAL A 1 81 ? 10.013 -6.086 -4.437 1.00 88.94 81 VAL A C 1
ATOM 623 O O . VAL A 1 81 ? 10.032 -6.904 -5.357 1.00 88.94 81 VAL A O 1
ATOM 626 N N . GLY A 1 82 ? 9.957 -4.770 -4.639 1.00 80.06 82 GLY A N 1
ATOM 627 C CA . GLY A 1 82 ? 9.835 -4.148 -5.957 1.00 80.06 82 GLY A CA 1
ATOM 628 C C . GLY A 1 82 ? 8.397 -3.996 -6.465 1.00 80.06 82 GLY A C 1
ATOM 629 O O . GLY A 1 82 ? 8.191 -3.314 -7.466 1.00 80.06 82 GLY A O 1
ATOM 630 N N . ARG A 1 83 ? 7.394 -4.589 -5.799 1.00 86.94 83 ARG A N 1
ATOM 631 C CA . ARG A 1 83 ? 5.980 -4.317 -6.106 1.00 86.94 83 ARG A CA 1
ATOM 632 C C . ARG A 1 83 ? 5.558 -2.969 -5.523 1.00 86.94 83 ARG A C 1
ATOM 634 O O . ARG A 1 83 ? 6.170 -2.473 -4.579 1.00 86.94 83 ARG A O 1
ATOM 641 N N . THR A 1 84 ? 4.484 -2.407 -6.063 1.00 87.38 84 THR A N 1
ATOM 642 C CA . THR A 1 84 ? 3.859 -1.192 -5.532 1.00 87.38 84 THR A CA 1
ATOM 643 C C . THR A 1 84 ? 2.956 -1.520 -4.345 1.00 87.38 84 THR A C 1
ATOM 645 O O . THR A 1 84 ? 2.173 -2.470 -4.391 1.00 87.38 84 THR A O 1
ATOM 648 N N . ALA A 1 85 ? 3.041 -0.696 -3.309 1.00 90.25 85 ALA A N 1
ATOM 649 C CA . ALA A 1 85 ? 2.120 -0.627 -2.187 1.00 90.25 85 ALA A CA 1
ATOM 650 C C . ALA A 1 85 ? 1.529 0.786 -2.115 1.00 90.25 85 ALA A C 1
ATOM 652 O O . ALA A 1 85 ? 2.156 1.747 -2.557 1.00 90.25 85 ALA A O 1
ATOM 653 N N . GLU A 1 86 ? 0.324 0.919 -1.573 1.00 91.69 86 GLU A N 1
ATOM 654 C CA . GLU A 1 86 ? -0.343 2.217 -1.450 1.00 91.69 86 GLU A CA 1
ATOM 655 C C . GLU A 1 86 ? -0.561 2.546 0.022 1.00 91.69 86 GLU A C 1
ATOM 657 O O . GLU A 1 86 ? -1.204 1.782 0.735 1.00 91.69 86 GLU A O 1
ATOM 662 N N . ALA A 1 87 ? -0.041 3.673 0.490 1.00 89.81 87 ALA A N 1
ATOM 663 C CA . ALA A 1 87 ? -0.343 4.190 1.815 1.00 89.81 87 ALA A CA 1
ATOM 664 C C . ALA A 1 87 ? -1.385 5.303 1.727 1.00 89.81 87 ALA A C 1
ATOM 666 O O . ALA A 1 87 ? -1.466 6.025 0.730 1.00 89.81 87 ALA A O 1
ATOM 667 N N . ALA A 1 88 ? -2.197 5.436 2.774 1.00 86.88 88 ALA A N 1
ATOM 668 C CA . ALA A 1 88 ? -3.223 6.466 2.840 1.00 86.88 88 ALA A CA 1
ATOM 669 C C . ALA A 1 88 ? -3.282 7.118 4.216 1.00 86.88 88 ALA A C 1
ATOM 671 O O . ALA A 1 88 ? -3.187 6.441 5.242 1.00 86.88 88 ALA A O 1
ATOM 672 N N . GLY A 1 89 ? -3.553 8.418 4.236 1.00 81.75 89 GLY A N 1
ATOM 673 C CA . GLY A 1 89 ? -3.656 9.147 5.488 1.00 81.75 89 GLY A CA 1
ATOM 674 C C . GLY A 1 89 ? -4.120 10.592 5.336 1.00 81.75 89 GLY A C 1
ATOM 675 O O . GLY A 1 89 ? -4.573 11.011 4.271 1.00 81.75 89 GLY A O 1
ATOM 676 N N . TYR A 1 90 ? -4.090 11.314 6.453 1.00 73.19 90 TYR A N 1
ATOM 677 C CA . TYR A 1 90 ? -4.536 12.711 6.596 1.00 73.19 90 TYR A CA 1
ATOM 678 C C . TYR A 1 90 ? -3.435 13.601 7.194 1.00 73.19 90 TYR A C 1
ATOM 680 O O . TYR A 1 90 ? -3.707 14.716 7.659 1.00 73.19 90 TYR A O 1
ATOM 688 N N . GLY A 1 91 ? -2.216 13.070 7.253 1.00 62.50 91 GLY A N 1
ATOM 689 C CA . GLY A 1 91 ? -1.027 13.706 7.770 1.00 62.50 91 GLY A CA 1
ATOM 690 C C . GLY A 1 91 ? -0.603 14.907 6.942 1.00 62.50 91 GLY A C 1
ATOM 691 O O . GLY A 1 91 ? -1.237 15.316 5.967 1.00 62.50 91 GLY A O 1
ATOM 692 N N . GLN A 1 92 ? 0.465 15.532 7.412 1.00 60.75 92 GLN A N 1
ATOM 693 C CA . GLN A 1 92 ? 0.962 16.775 6.863 1.00 60.75 92 GLN A CA 1
ATOM 694 C C . GLN A 1 92 ? 1.424 16.596 5.408 1.00 60.75 92 GLN A C 1
ATOM 696 O O . GLN A 1 92 ? 2.281 15.767 5.125 1.00 60.75 92 GLN A O 1
ATOM 701 N N . VAL A 1 93 ? 0.918 17.423 4.492 1.00 59.91 93 VAL A N 1
ATOM 702 C CA . VAL A 1 93 ? 1.444 17.512 3.115 1.00 59.91 93 VAL A CA 1
ATOM 703 C C . VAL A 1 93 ? 2.592 18.530 3.020 1.00 59.91 93 VAL A C 1
ATOM 705 O O . VAL A 1 93 ? 2.789 19.321 3.945 1.00 59.91 93 VAL A O 1
ATOM 708 N N . GLN A 1 94 ? 3.336 18.553 1.904 1.00 53.38 94 GLN A N 1
ATOM 709 C CA . GLN A 1 94 ? 4.540 19.393 1.708 1.00 53.38 94 GLN A CA 1
ATOM 710 C C . GLN A 1 94 ? 4.366 20.877 2.095 1.00 53.38 94 GLN A C 1
ATOM 712 O O . GLN A 1 94 ? 5.287 21.477 2.647 1.00 53.38 94 GLN A O 1
ATOM 717 N N . ASP A 1 95 ? 3.179 21.457 1.895 1.00 54.34 95 ASP A N 1
ATOM 718 C CA . ASP A 1 95 ? 2.891 22.864 2.224 1.00 54.34 95 ASP A CA 1
ATOM 719 C C . ASP A 1 95 ? 2.476 23.101 3.694 1.00 54.34 95 ASP A C 1
ATOM 721 O O . ASP A 1 95 ? 2.093 24.209 4.078 1.00 54.34 95 ASP A O 1
ATOM 725 N N . GLY A 1 96 ? 2.513 22.068 4.540 1.00 54.50 96 GLY A N 1
ATOM 726 C CA . GLY A 1 96 ? 2.058 22.126 5.933 1.00 54.50 96 GLY A CA 1
ATOM 727 C C . GLY A 1 96 ? 0.541 22.006 6.117 1.00 54.50 96 GLY A C 1
ATOM 728 O O . GLY A 1 96 ? 0.042 22.197 7.227 1.00 54.50 96 GLY A O 1
ATOM 729 N N . GLY A 1 97 ? -0.196 21.706 5.043 1.00 48.47 97 GLY A N 1
ATOM 730 C CA . GLY A 1 97 ? -1.631 21.422 5.083 1.00 48.47 97 GLY A CA 1
ATOM 731 C C . GLY A 1 97 ? -1.947 20.096 5.783 1.00 48.47 97 GLY A C 1
ATOM 732 O O . GLY A 1 97 ? -1.121 19.192 5.808 1.00 48.47 97 GLY A O 1
ATOM 733 N N . PHE A 1 98 ? -3.149 19.996 6.350 1.00 58.72 98 PHE A N 1
ATOM 734 C CA . PHE A 1 98 ? -3.694 18.816 7.033 1.00 58.72 98 PHE A CA 1
ATOM 735 C C . PHE A 1 98 ? -5.218 18.748 6.787 1.00 58.72 98 PHE A C 1
ATOM 737 O O . PHE A 1 98 ? -5.816 19.762 6.417 1.00 58.72 98 PHE A O 1
ATOM 744 N N . ASN A 1 99 ? -5.855 17.594 7.042 1.00 55.31 99 ASN A N 1
ATOM 745 C CA . ASN A 1 99 ? -7.312 17.320 6.929 1.00 55.31 99 ASN A CA 1
ATOM 746 C C . ASN A 1 99 ? -7.884 16.955 5.548 1.00 55.31 99 ASN A C 1
ATOM 748 O O . ASN A 1 99 ? -9.103 16.842 5.421 1.00 55.31 99 ASN A O 1
ATOM 752 N N . GLU A 1 100 ? -7.057 16.720 4.536 1.00 65.12 100 GLU A N 1
ATOM 753 C CA . GLU A 1 100 ? -7.498 16.078 3.292 1.00 65.12 100 GLU A CA 1
ATOM 754 C C . GLU A 1 100 ? -6.895 14.677 3.219 1.00 65.12 100 GLU A C 1
ATOM 756 O O . GLU A 1 100 ? -5.793 14.456 3.719 1.00 65.12 100 GLU A O 1
ATOM 761 N N . ARG A 1 101 ? -7.644 13.717 2.668 1.00 73.69 101 ARG A N 1
ATOM 762 C CA . ARG A 1 101 ? -7.148 12.349 2.531 1.00 73.69 101 ARG A CA 1
ATOM 763 C C . ARG A 1 101 ? -6.246 12.268 1.313 1.00 73.69 101 ARG A C 1
ATOM 765 O O . ARG A 1 101 ? -6.722 12.488 0.201 1.00 73.69 101 ARG A O 1
ATOM 772 N N . TRP A 1 102 ? -5.016 11.835 1.520 1.00 77.94 102 TRP A N 1
ATOM 773 C CA . TRP A 1 102 ? -4.058 11.596 0.451 1.00 77.94 102 TRP A CA 1
ATOM 774 C C . TRP A 1 102 ? -3.704 10.121 0.354 1.00 77.94 102 TRP A C 1
ATOM 776 O O . TRP A 1 102 ? -3.828 9.364 1.320 1.00 77.94 102 TRP A O 1
ATOM 786 N N . PHE A 1 103 ? -3.288 9.737 -0.847 1.00 83.81 103 PHE A N 1
ATOM 787 C CA . PHE A 1 103 ? -2.732 8.431 -1.150 1.00 83.81 103 PHE A CA 1
ATOM 788 C C . PHE A 1 103 ? -1.344 8.634 -1.744 1.00 83.81 103 PHE A C 1
ATOM 790 O O . PHE A 1 103 ? -1.140 9.553 -2.541 1.00 83.81 103 PHE A O 1
ATOM 797 N N . THR A 1 104 ? -0.415 7.765 -1.375 1.00 82.88 104 THR A N 1
ATOM 798 C CA . THR A 1 104 ? 0.918 7.685 -1.971 1.00 82.88 104 THR A CA 1
ATOM 799 C C . THR A 1 104 ? 1.167 6.247 -2.398 1.00 82.88 104 THR A C 1
ATOM 801 O O . THR A 1 104 ? 0.854 5.308 -1.667 1.00 82.88 104 THR A O 1
ATOM 804 N N . ALA A 1 105 ? 1.666 6.077 -3.619 1.00 86.25 105 ALA A N 1
ATOM 805 C CA . ALA A 1 105 ? 2.041 4.785 -4.167 1.00 86.25 105 ALA A CA 1
ATOM 806 C C . ALA A 1 105 ? 3.564 4.683 -4.151 1.00 86.25 105 ALA A C 1
ATOM 808 O O . ALA A 1 105 ? 4.248 5.496 -4.773 1.00 86.25 105 ALA A O 1
ATOM 809 N N . GLU A 1 106 ? 4.078 3.684 -3.446 1.00 86.19 106 GLU A N 1
ATOM 810 C CA . GLU A 1 106 ? 5.499 3.526 -3.153 1.00 86.19 106 GLU A CA 1
ATOM 811 C C . GLU A 1 106 ? 5.952 2.099 -3.408 1.00 86.19 106 GLU A C 1
ATOM 813 O O . GLU A 1 106 ? 5.156 1.156 -3.446 1.00 86.19 106 GLU A O 1
ATOM 818 N N . ILE A 1 107 ? 7.252 1.930 -3.617 1.00 84.12 107 ILE A N 1
ATOM 819 C CA . ILE A 1 107 ? 7.823 0.613 -3.864 1.00 84.12 107 ILE A CA 1
ATOM 820 C C . ILE A 1 107 ? 8.063 -0.083 -2.533 1.00 84.12 107 ILE A C 1
ATOM 822 O O . ILE A 1 107 ? 8.602 0.501 -1.598 1.00 84.12 107 ILE A O 1
ATOM 826 N N . ILE A 1 108 ? 7.716 -1.366 -2.456 1.00 92.00 108 ILE A N 1
ATOM 827 C CA . ILE A 1 108 ? 8.103 -2.222 -1.338 1.00 92.00 108 ILE A CA 1
ATOM 828 C C . ILE A 1 108 ? 9.618 -2.418 -1.397 1.00 92.00 108 ILE A C 1
ATOM 830 O O . ILE A 1 108 ? 10.124 -3.236 -2.170 1.00 92.00 108 ILE A O 1
ATOM 834 N N . ALA A 1 109 ? 10.339 -1.674 -0.565 1.00 87.44 109 ALA A N 1
ATOM 835 C CA . ALA A 1 109 ? 11.788 -1.752 -0.451 1.00 87.44 109 ALA A CA 1
ATOM 836 C C . ALA A 1 109 ? 12.225 -3.002 0.321 1.00 87.44 109 ALA A C 1
ATOM 838 O O . ALA A 1 109 ? 13.237 -3.626 -0.002 1.00 87.44 109 ALA A O 1
ATOM 839 N N . ARG A 1 110 ? 11.457 -3.408 1.341 1.00 91.44 110 ARG A N 1
ATOM 840 C CA . ARG A 1 110 ? 11.830 -4.545 2.189 1.00 91.44 110 ARG A CA 1
ATOM 841 C C . ARG A 1 110 ? 10.623 -5.251 2.786 1.00 91.44 110 ARG A C 1
ATOM 843 O O . ARG A 1 110 ? 9.701 -4.630 3.298 1.00 91.44 110 ARG A O 1
ATOM 850 N N . VAL A 1 111 ? 10.701 -6.578 2.816 1.00 94.06 111 VAL A N 1
ATOM 851 C CA . VAL A 1 111 ? 9.826 -7.435 3.624 1.00 94.06 111 VAL A CA 1
ATOM 852 C C . VAL A 1 111 ? 10.681 -8.085 4.705 1.00 94.06 111 VAL A C 1
ATOM 854 O O . VAL A 1 111 ? 11.493 -8.970 4.420 1.00 94.06 111 VAL A O 1
ATOM 857 N N . GLY A 1 112 ? 10.541 -7.608 5.940 1.00 88.81 112 GLY A N 1
ATOM 858 C CA . GLY A 1 112 ? 11.253 -8.102 7.117 1.00 88.81 112 GLY A CA 1
ATOM 859 C C . GLY A 1 112 ? 10.300 -8.394 8.271 1.00 88.81 112 GLY A C 1
ATOM 860 O O . GLY A 1 112 ? 9.100 -8.153 8.186 1.00 88.81 112 GLY A O 1
ATOM 861 N N . GLU A 1 113 ? 10.818 -8.948 9.361 1.00 91.75 113 GLU A N 1
ATOM 862 C CA . GLU A 1 113 ? 10.061 -9.066 10.608 1.00 91.75 113 GLU A CA 1
ATOM 863 C C . GLU A 1 113 ? 10.509 -7.951 11.568 1.00 91.75 113 GLU A C 1
ATOM 865 O O . GLU A 1 113 ? 11.717 -7.782 11.756 1.00 91.75 113 GLU A O 1
ATOM 870 N N . PRO A 1 114 ? 9.585 -7.178 12.171 1.00 95.06 114 PRO A N 1
ATOM 871 C CA . PRO A 1 114 ? 8.125 -7.243 12.019 1.00 95.06 114 PRO A CA 1
ATOM 872 C C . PRO A 1 114 ? 7.568 -6.369 10.873 1.00 95.06 114 PRO A C 1
ATOM 874 O O . PRO A 1 114 ? 6.351 -6.230 10.764 1.00 95.06 114 PRO A O 1
ATOM 877 N N . TYR A 1 115 ? 8.425 -5.754 10.049 1.00 97.44 115 TYR A N 1
ATOM 878 C CA . TYR A 1 115 ? 8.025 -4.643 9.177 1.00 97.44 115 TYR A CA 1
ATOM 879 C C . TYR A 1 115 ? 7.957 -4.956 7.679 1.00 97.44 115 TYR A C 1
ATOM 881 O O . TYR A 1 115 ? 8.851 -5.577 7.100 1.00 97.44 115 TYR A O 1
ATOM 889 N N . LEU A 1 116 ? 6.924 -4.409 7.041 1.00 97.44 116 LEU A N 1
ATOM 890 C CA . LEU A 1 116 ? 6.889 -4.117 5.614 1.00 97.44 116 LEU A CA 1
ATOM 891 C C . LEU A 1 116 ? 7.385 -2.681 5.440 1.00 97.44 116 LEU A C 1
ATOM 893 O O . LEU A 1 116 ? 6.830 -1.767 6.046 1.00 97.44 116 LEU A O 1
ATOM 897 N N . THR A 1 117 ? 8.432 -2.490 4.647 1.00 95.81 117 THR A N 1
ATOM 898 C CA . THR A 1 117 ? 9.003 -1.169 4.381 1.00 95.81 117 THR A CA 1
ATOM 899 C C . THR A 1 117 ? 8.688 -0.763 2.953 1.00 95.81 117 THR A C 1
ATOM 901 O O . THR A 1 117 ? 9.041 -1.491 2.019 1.00 95.81 117 THR A O 1
ATOM 904 N N . ILE A 1 118 ? 8.051 0.392 2.806 1.00 92.75 118 ILE A N 1
ATOM 905 C CA . ILE A 1 118 ? 7.866 1.078 1.527 1.00 92.75 118 ILE A CA 1
ATOM 906 C C . ILE A 1 118 ? 8.830 2.263 1.462 1.00 92.75 118 ILE A C 1
ATOM 908 O O . ILE A 1 118 ? 9.293 2.728 2.504 1.00 92.75 118 ILE A O 1
ATOM 912 N N . ASP A 1 119 ? 9.201 2.672 0.257 1.00 90.38 119 ASP A N 1
ATOM 913 C CA . ASP A 1 119 ? 10.134 3.773 0.044 1.00 90.38 119 ASP A CA 1
ATOM 914 C C . ASP A 1 119 ? 9.573 4.768 -0.968 1.00 90.38 119 ASP A C 1
ATOM 916 O O . ASP A 1 119 ? 9.267 4.428 -2.119 1.00 90.38 119 ASP A O 1
ATOM 920 N N . GLY A 1 120 ? 9.482 6.002 -0.490 1.00 78.69 120 GLY A N 1
ATOM 921 C CA . GLY A 1 120 ? 9.127 7.207 -1.209 1.00 78.69 120 GLY A CA 1
ATOM 922 C C . GLY A 1 120 ? 10.148 7.712 -2.221 1.00 78.69 120 GLY A C 1
ATOM 923 O O . GLY A 1 120 ? 9.813 8.546 -3.069 1.00 78.69 120 GLY A O 1
ATOM 924 N N . GLN A 1 121 ? 11.385 7.214 -2.135 1.00 85.81 121 GLN A N 1
ATOM 925 C CA . GLN A 1 121 ? 12.509 7.538 -3.018 1.00 85.81 121 GLN A CA 1
ATOM 926 C C . GLN A 1 121 ? 12.795 9.046 -3.133 1.00 85.81 121 GLN A C 1
ATOM 928 O O . GLN A 1 121 ? 13.210 9.532 -4.181 1.00 85.81 121 GLN A O 1
ATOM 933 N N . GLY A 1 122 ? 12.550 9.802 -2.059 1.00 80.19 122 GLY A N 1
ATOM 934 C CA . GLY A 1 122 ? 12.759 11.250 -2.005 1.00 80.19 122 GLY A CA 1
ATOM 935 C C . GLY A 1 122 ? 11.662 12.082 -2.682 1.00 80.19 122 GLY A C 1
ATOM 936 O O . GLY A 1 122 ? 11.746 13.311 -2.684 1.00 80.19 122 GLY A O 1
ATOM 937 N N . GLU A 1 123 ? 10.619 11.452 -3.231 1.00 77.69 123 GLU A N 1
ATOM 938 C CA . GLU A 1 123 ? 9.598 12.141 -4.032 1.00 77.69 123 GLU A CA 1
ATOM 939 C C . GLU A 1 123 ? 8.260 12.322 -3.302 1.00 77.69 123 GLU A C 1
ATOM 941 O O . GLU A 1 123 ? 7.608 13.362 -3.427 1.00 77.69 123 GLU A O 1
ATOM 946 N N . ARG A 1 124 ? 7.837 11.305 -2.551 1.00 79.94 124 ARG A N 1
ATOM 947 C CA . ARG A 1 124 ? 6.521 11.184 -1.897 1.00 79.94 124 ARG A CA 1
ATOM 948 C C . ARG A 1 124 ? 6.651 10.284 -0.677 1.00 79.94 124 ARG A C 1
ATOM 950 O O . ARG A 1 124 ? 7.646 9.595 -0.575 1.00 79.94 124 ARG A O 1
ATOM 957 N N . GLY A 1 125 ? 5.708 10.309 0.246 1.00 83.06 125 GLY A N 1
ATOM 958 C CA . GLY A 1 125 ? 5.827 9.568 1.499 1.00 83.06 125 GLY A CA 1
ATOM 959 C C . GLY A 1 125 ? 4.582 9.725 2.343 1.00 83.06 125 GLY A C 1
ATOM 960 O O . GLY A 1 125 ? 3.714 10.557 2.043 1.00 83.06 125 GLY A O 1
ATOM 961 N N . VAL A 1 126 ? 4.523 8.976 3.438 1.00 84.06 126 VAL A N 1
ATOM 962 C CA . VAL A 1 126 ? 3.662 9.351 4.561 1.00 84.06 126 VAL A CA 1
ATOM 963 C C . VAL A 1 126 ? 4.404 10.301 5.494 1.00 84.06 126 VAL A C 1
ATOM 965 O O . VAL A 1 126 ? 5.632 10.355 5.530 1.00 84.06 126 VAL A O 1
ATOM 968 N N . CYS A 1 127 ? 3.659 11.114 6.236 1.00 83.56 127 CYS A N 1
ATOM 969 C CA . CYS A 1 127 ? 4.243 12.180 7.036 1.00 83.56 127 CYS A CA 1
ATOM 970 C C . CYS A 1 127 ? 3.636 12.255 8.436 1.00 83.56 127 CYS A C 1
ATOM 972 O O . CYS A 1 127 ? 2.806 11.446 8.863 1.00 83.56 127 CYS A O 1
ATOM 974 N N . PHE A 1 128 ? 4.075 13.255 9.199 1.00 78.75 128 PHE A N 1
ATOM 975 C CA . PHE A 1 128 ? 3.564 13.521 10.535 1.00 78.75 128 PHE A CA 1
ATOM 976 C C . PHE A 1 128 ? 2.033 13.615 10.525 1.00 78.75 128 PHE A C 1
ATOM 978 O O . PHE A 1 128 ? 1.453 14.470 9.860 1.00 78.75 128 PHE A O 1
ATOM 985 N N . GLY A 1 129 ? 1.382 12.750 11.301 1.00 73.69 129 GLY A N 1
ATOM 986 C CA . GLY A 1 129 ? -0.079 12.646 11.358 1.00 73.69 129 GLY A CA 1
ATOM 987 C C . GLY A 1 129 ? -0.653 11.405 10.672 1.00 73.69 129 GLY A C 1
ATOM 988 O O . GLY A 1 129 ? -1.806 11.080 10.940 1.00 73.69 129 GLY A O 1
ATOM 989 N N . ASP A 1 130 ? 0.148 10.667 9.899 1.00 82.31 130 ASP A N 1
ATOM 990 C CA . ASP A 1 130 ? -0.248 9.380 9.305 1.00 82.31 130 ASP A CA 1
ATOM 991 C C . ASP A 1 130 ? 0.032 8.174 10.214 1.00 82.31 130 ASP A C 1
ATOM 993 O O . ASP A 1 130 ? -0.256 7.038 9.851 1.00 82.31 130 ASP A O 1
ATOM 997 N N . SER A 1 131 ? 0.584 8.405 11.410 1.00 88.25 131 SER A N 1
ATOM 998 C CA . SER A 1 131 ? 0.867 7.377 12.421 1.00 88.25 131 SER A CA 1
ATOM 999 C C . SER A 1 131 ? -0.318 6.431 12.645 1.00 88.25 131 SER A C 1
ATOM 1001 O O . SER A 1 131 ? -1.426 6.869 12.959 1.00 88.25 131 SER A O 1
ATOM 1003 N N . GLY A 1 132 ? -0.073 5.123 12.526 1.00 92.25 132 GLY A N 1
ATOM 1004 C CA . GLY A 1 132 ? -1.097 4.080 12.615 1.00 92.25 132 GLY A CA 1
ATOM 1005 C C . GLY A 1 132 ? -1.993 3.947 11.377 1.00 92.25 132 GLY A C 1
ATOM 1006 O O . GLY A 1 132 ? -2.911 3.128 11.386 1.00 92.25 132 GLY A O 1
ATOM 1007 N N . GLY A 1 133 ? -1.752 4.733 10.327 1.00 92.75 133 GLY A N 1
ATOM 1008 C CA . GLY A 1 133 ? -2.437 4.651 9.041 1.00 92.75 133 GLY A CA 1
ATOM 1009 C C . GLY A 1 133 ? -2.082 3.377 8.263 1.00 92.75 133 GLY A C 1
ATOM 1010 O O . GLY A 1 133 ? -1.040 2.772 8.510 1.00 92.75 133 GLY A O 1
ATOM 1011 N N . PRO A 1 134 ? -2.951 2.924 7.348 1.00 95.56 134 PRO A N 1
ATOM 1012 C CA . PRO A 1 134 ? -2.757 1.669 6.635 1.00 95.56 134 PRO A CA 1
ATOM 1013 C C . PRO A 1 134 ? -1.770 1.792 5.468 1.00 95.56 134 PRO A C 1
ATOM 1015 O O . PRO A 1 134 ? -1.773 2.787 4.742 1.00 95.56 134 PRO A O 1
ATOM 1018 N N . VAL A 1 135 ? -1.039 0.706 5.215 1.00 96.88 135 VAL A N 1
ATOM 1019 C CA . VAL A 1 135 ? -0.517 0.380 3.882 1.00 96.88 135 VAL A CA 1
ATOM 1020 C C . VAL A 1 135 ? -1.351 -0.735 3.267 1.00 96.88 135 VAL A C 1
ATOM 1022 O O . VAL A 1 135 ? -1.717 -1.712 3.929 1.00 96.88 135 VAL A O 1
ATOM 1025 N N . PHE A 1 136 ? -1.650 -0.587 1.987 1.00 95.44 136 PHE A N 1
ATOM 1026 C CA . PHE A 1 136 ? -2.431 -1.503 1.184 1.00 95.44 136 PHE A CA 1
ATOM 1027 C C . PHE A 1 136 ? -1.548 -2.243 0.184 1.00 95.44 136 PHE A C 1
ATOM 1029 O O . PHE A 1 136 ? -0.656 -1.667 -0.439 1.00 95.44 136 PHE A O 1
ATOM 1036 N N . LEU A 1 137 ? -1.851 -3.524 -0.001 1.00 91.19 137 LEU A N 1
ATOM 1037 C CA . LEU A 1 137 ? -1.292 -4.363 -1.052 1.00 91.19 137 LEU A CA 1
ATOM 1038 C C . LEU A 1 137 ? -2.399 -4.890 -1.949 1.00 91.19 137 LEU A C 1
ATOM 1040 O O . LEU A 1 137 ? -3.519 -5.144 -1.499 1.00 91.19 137 LEU A O 1
ATOM 1044 N N . LEU A 1 138 ? -2.053 -5.118 -3.211 1.00 84.00 138 LEU A N 1
ATOM 1045 C CA . LEU A 1 138 ? -2.859 -5.925 -4.109 1.00 84.00 138 LEU A CA 1
ATOM 1046 C C . LEU A 1 138 ? -2.422 -7.387 -3.969 1.00 84.00 138 LEU A C 1
ATOM 1048 O O . LEU A 1 138 ? -1.305 -7.745 -4.334 1.00 84.00 138 LEU A O 1
ATOM 1052 N N . GLY A 1 139 ? -3.292 -8.222 -3.401 1.00 76.19 139 GLY A N 1
ATOM 1053 C CA . GLY A 1 139 ? -3.075 -9.663 -3.306 1.00 76.19 139 GLY A CA 1
ATOM 1054 C C . GLY A 1 139 ? -2.929 -10.329 -4.671 1.00 76.19 139 GLY A C 1
ATOM 1055 O O . GLY A 1 139 ? -3.458 -9.838 -5.664 1.00 76.19 139 GLY A O 1
ATOM 1056 N N . ASP A 1 140 ? -2.316 -11.515 -4.716 1.00 71.81 140 ASP A N 1
ATOM 1057 C CA . ASP A 1 140 ? -2.207 -12.310 -5.952 1.00 71.81 140 ASP A CA 1
ATOM 1058 C C . ASP A 1 140 ? -3.575 -12.789 -6.493 1.00 71.81 140 ASP A C 1
ATOM 1060 O O . ASP A 1 140 ? -3.667 -13.398 -7.558 1.00 71.81 140 ASP A O 1
ATOM 1064 N N . ASP A 1 141 ? -4.657 -12.621 -5.740 1.00 70.06 141 ASP A N 1
ATOM 1065 C CA . ASP A 1 141 ? -6.048 -12.825 -6.169 1.00 70.06 141 ASP A CA 1
ATOM 1066 C C . ASP A 1 141 ? -6.730 -11.509 -6.608 1.00 70.06 141 ASP A C 1
ATOM 1068 O O . ASP A 1 141 ? -7.941 -11.463 -6.834 1.00 70.06 141 ASP A O 1
ATOM 1072 N N . GLY A 1 142 ? -5.949 -10.434 -6.709 1.00 70.56 142 GLY A N 1
ATOM 1073 C CA . GLY A 1 142 ? -6.363 -9.087 -7.061 1.00 70.56 142 GLY A CA 1
ATOM 1074 C C . GLY A 1 142 ? -7.070 -8.321 -5.944 1.00 70.56 142 GLY A C 1
ATOM 1075 O O . GLY A 1 142 ? -7.521 -7.208 -6.210 1.00 70.56 142 GLY A O 1
ATOM 1076 N N . GLN A 1 143 ? -7.225 -8.863 -4.728 1.00 78.81 143 GLN A N 1
ATOM 1077 C CA . GLN A 1 143 ? -7.911 -8.144 -3.648 1.00 78.81 143 GLN A CA 1
ATOM 1078 C C . GLN A 1 143 ? -6.995 -7.163 -2.926 1.00 78.81 143 GLN A C 1
ATOM 1080 O O . GLN A 1 143 ? -5.894 -7.524 -2.513 1.00 78.81 143 GLN A O 1
ATOM 1085 N N . VAL A 1 144 ? -7.493 -5.940 -2.722 1.00 86.25 144 VAL A N 1
ATOM 1086 C CA . VAL A 1 144 ? -6.840 -4.956 -1.856 1.00 86.25 144 VAL A CA 1
ATOM 1087 C C . VAL A 1 144 ? -6.918 -5.447 -0.417 1.00 86.25 144 VAL A C 1
ATOM 1089 O O . VAL A 1 144 ? -8.004 -5.778 0.068 1.00 86.25 144 VAL A O 1
ATOM 1092 N N . ARG A 1 145 ? -5.770 -5.478 0.253 1.00 92.00 145 ARG A N 1
ATOM 1093 C CA . ARG A 1 145 ? -5.631 -5.898 1.644 1.00 92.00 145 ARG A CA 1
ATOM 1094 C C . ARG A 1 145 ? -4.816 -4.885 2.431 1.00 92.00 145 ARG A C 1
ATOM 1096 O O . ARG A 1 145 ? -3.849 -4.341 1.908 1.00 92.00 145 ARG A O 1
ATOM 1103 N N . VAL A 1 146 ? -5.177 -4.659 3.691 1.00 96.69 146 VAL A N 1
ATOM 1104 C CA . VAL A 1 146 ? -4.343 -3.913 4.642 1.00 96.69 146 VAL A CA 1
ATOM 1105 C C . VAL A 1 146 ? -3.167 -4.799 5.011 1.00 96.69 146 VAL A C 1
ATOM 1107 O O . VAL A 1 146 ? -3.357 -5.809 5.678 1.00 96.69 146 VAL A O 1
ATOM 1110 N N . ALA A 1 147 ? -1.967 -4.438 4.575 1.00 97.19 147 ALA A N 1
ATOM 1111 C CA . ALA A 1 147 ? -0.770 -5.221 4.841 1.00 97.19 147 ALA A CA 1
ATOM 1112 C C . ALA A 1 147 ? -0.054 -4.814 6.124 1.00 97.19 147 ALA A C 1
ATOM 1114 O O . ALA A 1 147 ? 0.646 -5.638 6.711 1.00 97.19 147 ALA A O 1
ATOM 1115 N N . GLY A 1 148 ? -0.292 -3.601 6.611 1.00 97.69 148 GLY A N 1
ATOM 1116 C CA . GLY A 1 148 ? 0.232 -3.141 7.885 1.00 97.69 148 GLY A CA 1
ATOM 1117 C C . GLY A 1 148 ? -0.282 -1.769 8.280 1.00 97.69 148 GLY A C 1
ATOM 1118 O O . GLY A 1 148 ? -0.969 -1.100 7.507 1.00 97.69 148 GLY A O 1
ATOM 1119 N N . ASP A 1 149 ? 0.069 -1.367 9.490 1.00 97.19 149 ASP A N 1
ATOM 1120 C CA . ASP A 1 149 ? -0.176 -0.049 10.067 1.00 97.19 149 ASP A CA 1
ATOM 1121 C C . ASP A 1 149 ? 1.152 0.681 10.306 1.00 97.19 149 ASP A C 1
ATOM 1123 O O . ASP A 1 149 ? 2.140 0.066 10.711 1.00 97.19 149 ASP A O 1
ATOM 1127 N N . LEU A 1 150 ? 1.193 1.981 10.002 1.00 97.19 150 LEU A N 1
ATOM 1128 C CA . LEU A 1 150 ? 2.411 2.784 10.049 1.00 97.19 150 LEU A CA 1
ATOM 1129 C C . LEU A 1 150 ? 2.932 2.865 11.485 1.00 97.19 150 LEU A C 1
ATOM 1131 O O . LEU A 1 150 ? 2.344 3.553 12.323 1.00 97.19 150 LEU A O 1
ATOM 1135 N N . SER A 1 151 ? 4.060 2.205 11.748 1.00 94.94 151 SER A N 1
ATOM 1136 C CA . SER A 1 151 ? 4.730 2.232 13.049 1.00 94.94 151 SER A CA 1
ATOM 1137 C C . SER A 1 151 ? 5.671 3.428 13.148 1.00 94.94 151 SER A C 1
ATOM 1139 O O . SER A 1 151 ? 5.606 4.206 14.099 1.00 94.94 151 SER A O 1
ATOM 1141 N N . HIS A 1 152 ? 6.522 3.621 12.142 1.00 92.69 152 HIS A N 1
ATOM 1142 C CA . HIS A 1 152 ? 7.392 4.787 12.059 1.00 92.69 152 HIS A CA 1
ATOM 1143 C C . HIS A 1 152 ? 7.800 5.074 10.616 1.00 92.69 152 HIS A C 1
ATOM 1145 O O . HIS A 1 152 ? 8.018 4.154 9.827 1.00 92.69 152 HIS A O 1
ATOM 1151 N N . GLY A 1 153 ? 7.940 6.358 10.308 1.00 88.12 153 GLY A N 1
ATOM 1152 C CA . GLY A 1 153 ? 8.345 6.846 8.997 1.00 88.12 153 GLY A CA 1
ATOM 1153 C C . GLY A 1 153 ? 9.634 7.649 9.021 1.00 88.12 153 GLY A C 1
ATOM 1154 O O . GLY A 1 153 ? 10.169 7.958 10.095 1.00 88.12 153 GLY A O 1
ATOM 1155 N N . ASP A 1 154 ? 10.127 7.987 7.837 1.00 84.94 154 ASP A N 1
ATOM 1156 C CA . ASP A 1 154 ? 11.292 8.852 7.696 1.00 84.94 154 ASP A CA 1
ATOM 1157 C C . ASP A 1 154 ? 10.921 10.316 8.025 1.00 84.94 154 ASP A C 1
ATOM 1159 O O . ASP A 1 154 ? 9.916 10.826 7.526 1.00 84.94 154 ASP A O 1
ATOM 1163 N N . PRO A 1 155 ? 11.715 11.049 8.832 1.00 83.12 155 PRO A N 1
ATOM 1164 C CA . PRO A 1 155 ? 11.429 12.449 9.156 1.00 83.12 155 PRO A CA 1
ATOM 1165 C C . PRO A 1 155 ? 11.366 13.398 7.950 1.00 83.12 155 PRO A C 1
ATOM 1167 O O . PRO A 1 155 ? 10.852 14.509 8.084 1.00 83.12 155 PRO A O 1
ATOM 1170 N N . SER A 1 156 ? 11.921 13.000 6.803 1.00 81.94 156 SER A N 1
ATOM 1171 C CA . SER A 1 156 ? 11.823 13.729 5.534 1.00 81.94 156 SER A CA 1
ATOM 1172 C C . SER A 1 156 ? 10.442 13.639 4.880 1.00 81.94 156 SER A C 1
ATOM 1174 O O . SER A 1 156 ? 10.186 14.390 3.940 1.00 81.94 156 SER A O 1
ATOM 1176 N N . CYS A 1 157 ? 9.571 12.734 5.343 1.00 83.88 157 CYS A N 1
ATOM 1177 C CA . CYS A 1 157 ? 8.272 12.427 4.740 1.00 83.88 157 CYS A CA 1
ATOM 1178 C C . CYS A 1 157 ? 8.342 11.996 3.268 1.00 83.88 157 CYS A C 1
ATOM 1180 O O . CYS A 1 157 ? 7.370 12.147 2.531 1.00 83.88 157 CYS A O 1
ATOM 1182 N N . THR A 1 158 ? 9.511 11.535 2.820 1.00 83.25 158 THR A N 1
ATOM 1183 C CA . THR A 1 158 ? 9.744 11.067 1.446 1.00 83.25 158 THR A CA 1
ATOM 1184 C C . THR A 1 158 ? 10.671 9.849 1.373 1.00 83.25 158 THR A C 1
ATOM 1186 O O . THR A 1 158 ? 11.059 9.429 0.288 1.00 83.25 158 THR A O 1
ATOM 1189 N N . GLY A 1 159 ? 11.072 9.313 2.528 1.00 83.12 159 GLY A N 1
ATOM 1190 C CA . GLY A 1 159 ? 12.013 8.202 2.641 1.00 83.12 159 GLY A CA 1
ATOM 1191 C C . GLY A 1 159 ? 11.318 6.876 2.938 1.00 83.12 159 GLY A C 1
ATOM 1192 O O . GLY A 1 159 ? 10.245 6.587 2.420 1.00 83.12 159 GLY A O 1
ATOM 1193 N N . GLN A 1 160 ? 11.947 6.062 3.788 1.00 91.69 160 GLN A N 1
ATOM 1194 C CA . GLN A 1 160 ? 11.431 4.741 4.137 1.00 91.69 160 GLN A CA 1
ATOM 1195 C C . GLN A 1 160 ? 10.400 4.783 5.264 1.00 91.69 160 GLN A C 1
ATOM 1197 O O . GLN A 1 160 ? 10.699 5.190 6.391 1.00 91.69 160 GLN A O 1
ATOM 1202 N N . ASP A 1 161 ? 9.242 4.188 5.001 1.00 93.94 161 ASP A N 1
ATOM 1203 C CA . ASP A 1 161 ? 8.145 4.069 5.950 1.00 93.94 161 ASP A CA 1
ATOM 1204 C C . ASP A 1 161 ? 7.912 2.606 6.337 1.00 93.94 161 ASP A C 1
ATOM 1206 O O . ASP A 1 161 ? 7.849 1.708 5.496 1.00 93.94 161 ASP A O 1
ATOM 1210 N N . ASN A 1 162 ? 7.835 2.341 7.644 1.00 96.38 162 ASN A N 1
ATOM 1211 C CA . ASN A 1 162 ? 7.818 0.994 8.208 1.00 96.38 162 ASN A CA 1
ATOM 1212 C C . ASN A 1 162 ? 6.460 0.688 8.835 1.00 96.38 162 ASN A C 1
ATOM 1214 O O . ASN A 1 162 ? 6.037 1.319 9.808 1.00 96.38 162 ASN A O 1
ATOM 1218 N N . TYR A 1 163 ? 5.812 -0.338 8.294 1.00 98.31 163 TYR A N 1
ATOM 1219 C CA . TYR A 1 163 ? 4.479 -0.769 8.676 1.00 98.31 163 TYR A CA 1
ATOM 1220 C C . TYR A 1 163 ? 4.550 -2.093 9.423 1.00 98.31 163 TYR A C 1
ATOM 1222 O O . TYR A 1 163 ? 5.161 -3.050 8.935 1.00 98.31 163 TYR A O 1
ATOM 1230 N N . THR A 1 164 ? 3.921 -2.173 10.595 1.00 98.44 164 THR A N 1
ATOM 1231 C CA . THR A 1 164 ? 3.803 -3.432 11.335 1.00 98.44 164 THR A CA 1
ATOM 1232 C C . THR A 1 164 ? 2.942 -4.394 10.524 1.00 98.44 164 THR A C 1
ATOM 1234 O O . THR A 1 164 ? 1.779 -4.122 10.238 1.00 98.44 164 THR A O 1
ATOM 1237 N N . ARG A 1 165 ? 3.521 -5.523 10.119 1.00 98.06 165 ARG A N 1
ATOM 1238 C CA . ARG A 1 165 ? 2.896 -6.482 9.203 1.00 98.06 165 ARG A CA 1
ATOM 1239 C C . ARG A 1 165 ? 1.675 -7.167 9.801 1.00 98.06 165 ARG A C 1
ATOM 1241 O O . ARG A 1 165 ? 1.755 -7.747 10.876 1.00 98.06 165 ARG A O 1
ATOM 1248 N N . THR A 1 166 ? 0.563 -7.181 9.079 1.00 97.69 166 THR A N 1
ATOM 1249 C CA . THR A 1 166 ? -0.655 -7.898 9.496 1.00 97.69 166 THR A CA 1
ATOM 1250 C C . THR A 1 166 ? -0.538 -9.414 9.365 1.00 97.69 166 THR A C 1
ATOM 1252 O O . THR A 1 166 ? -1.092 -10.115 10.205 1.00 97.69 166 THR A O 1
ATOM 1255 N N . ASP A 1 167 ? 0.232 -9.937 8.406 1.00 96.50 167 ASP A N 1
ATOM 1256 C CA . ASP A 1 167 ? 0.334 -11.384 8.160 1.00 96.50 167 ASP A CA 1
ATOM 1257 C C . ASP A 1 167 ? 1.017 -12.132 9.311 1.00 96.50 167 ASP A C 1
ATOM 1259 O O . ASP A 1 167 ? 0.655 -13.260 9.637 1.00 96.50 167 ASP A O 1
ATOM 1263 N N . LEU A 1 168 ? 1.948 -11.468 10.002 1.00 96.88 168 LEU A N 1
ATOM 1264 C CA . LEU A 1 168 ? 2.618 -12.006 11.190 1.00 96.88 168 LEU A CA 1
ATOM 1265 C C . LEU A 1 168 ? 1.704 -12.065 12.423 1.00 96.88 168 LEU A C 1
ATOM 1267 O O . LEU A 1 168 ? 1.974 -12.824 13.355 1.00 96.88 168 LEU A O 1
ATOM 1271 N N . PHE A 1 169 ? 0.637 -11.262 12.442 1.00 97.06 169 PHE A N 1
ATOM 1272 C CA . PHE A 1 169 ? -0.272 -11.116 13.581 1.00 97.06 169 PHE A CA 1
ATOM 1273 C C . PHE A 1 169 ? -1.728 -11.425 13.218 1.00 97.06 169 PHE A C 1
ATOM 1275 O O . PHE A 1 169 ? -2.627 -11.101 13.995 1.00 97.06 169 PHE A O 1
ATOM 1282 N N . ALA A 1 170 ? -1.968 -12.090 12.085 1.00 94.75 170 ALA A N 1
ATOM 1283 C CA . ALA A 1 170 ? -3.306 -12.392 11.586 1.00 94.75 170 ALA A CA 1
ATOM 1284 C C . ALA A 1 170 ? -4.136 -13.163 12.623 1.00 94.75 170 ALA A C 1
ATOM 1286 O O . ALA A 1 170 ? -5.241 -12.741 12.947 1.00 94.75 170 ALA A O 1
ATOM 1287 N N . ASP A 1 171 ? -3.566 -14.197 13.252 1.00 89.50 171 ASP A N 1
ATOM 1288 C CA . ASP A 1 171 ? -4.234 -14.967 14.314 1.00 89.50 171 ASP A CA 1
ATOM 1289 C C . ASP A 1 171 ? -4.641 -14.097 15.517 1.00 89.50 171 ASP A C 1
ATOM 1291 O O . ASP A 1 171 ? -5.703 -14.294 16.112 1.00 89.50 171 ASP A O 1
ATOM 1295 N N . TRP A 1 172 ? -3.800 -13.128 15.898 1.00 95.06 172 TRP A N 1
ATOM 1296 C CA . TRP A 1 172 ? -4.117 -12.201 16.985 1.00 95.06 172 TRP A CA 1
ATOM 1297 C C . TRP A 1 172 ? -5.232 -11.239 16.571 1.00 95.06 172 TRP A C 1
ATOM 1299 O O . TRP A 1 172 ? -6.165 -11.040 17.348 1.00 95.06 172 TRP A O 1
ATOM 1309 N N . ILE A 1 173 ? -5.171 -10.693 15.350 1.00 96.06 173 ILE A N 1
ATOM 1310 C CA . ILE A 1 173 ? -6.185 -9.779 14.812 1.00 96.06 173 ILE A CA 1
ATOM 1311 C C . ILE A 1 173 ? -7.540 -10.489 14.706 1.00 96.06 173 ILE A C 1
ATOM 1313 O O . ILE A 1 173 ? -8.528 -10.070 15.318 1.00 96.06 173 ILE A O 1
ATOM 1317 N N . GLU A 1 174 ? -7.576 -11.611 13.993 1.00 92.62 174 GLU A N 1
ATOM 1318 C CA . GLU A 1 174 ? -8.791 -12.374 13.710 1.00 92.62 174 GLU A CA 1
ATOM 1319 C C . GLU A 1 174 ? -9.355 -13.072 14.953 1.00 92.62 174 GLU A C 1
ATOM 1321 O O . GLU A 1 174 ? -10.559 -13.321 15.032 1.00 92.62 174 GLU A O 1
ATOM 1326 N N . GLY A 1 175 ? -8.533 -13.284 15.987 1.00 88.88 175 GLY A N 1
ATOM 1327 C CA . GLY A 1 175 ? -8.991 -13.692 17.315 1.00 88.88 175 GLY A CA 1
ATOM 1328 C C . GLY A 1 175 ? -9.964 -12.699 17.968 1.00 88.88 175 GLY A C 1
ATOM 1329 O O . GLY A 1 175 ? -10.762 -13.099 18.819 1.00 88.88 175 GLY A O 1
ATOM 1330 N N . TYR A 1 176 ? -9.943 -11.425 17.558 1.00 92.31 176 TYR A N 1
ATOM 1331 C CA . TYR A 1 176 ? -10.895 -10.400 17.999 1.00 92.31 176 TYR A CA 1
ATOM 1332 C C . TYR A 1 176 ? -11.942 -10.052 16.944 1.00 92.31 176 TYR A C 1
ATOM 1334 O O . TYR A 1 176 ? -13.106 -9.842 17.293 1.00 92.31 176 TYR A O 1
ATOM 1342 N N . THR A 1 177 ? -11.533 -9.949 15.680 1.00 89.06 177 THR A N 1
ATOM 1343 C CA . THR A 1 177 ? -12.400 -9.465 14.599 1.00 89.06 177 THR A CA 1
ATOM 1344 C C . THR A 1 177 ? -13.250 -10.561 13.964 1.00 89.06 177 THR A C 1
ATOM 1346 O O . THR A 1 177 ? -14.250 -10.245 13.324 1.00 89.06 177 THR A O 1
ATOM 1349 N N . GLY A 1 178 ? -12.874 -11.831 14.142 1.00 86.38 178 GLY A N 1
ATOM 1350 C CA . GLY A 1 178 ? -13.217 -12.889 13.194 1.00 86.38 178 GLY A CA 1
ATOM 1351 C C . GLY A 1 178 ? -12.380 -12.777 11.910 1.00 86.38 178 GLY A C 1
ATOM 1352 O O . GLY A 1 178 ? -11.6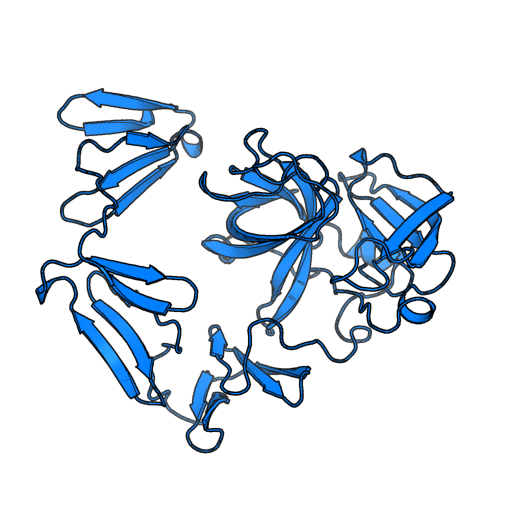37 -11.802 11.754 1.00 86.38 178 GLY A O 1
ATOM 1353 N N . PRO A 1 179 ? -12.480 -13.754 10.991 1.00 82.31 179 PRO A N 1
ATOM 1354 C CA . PRO A 1 179 ? -11.807 -13.681 9.699 1.00 82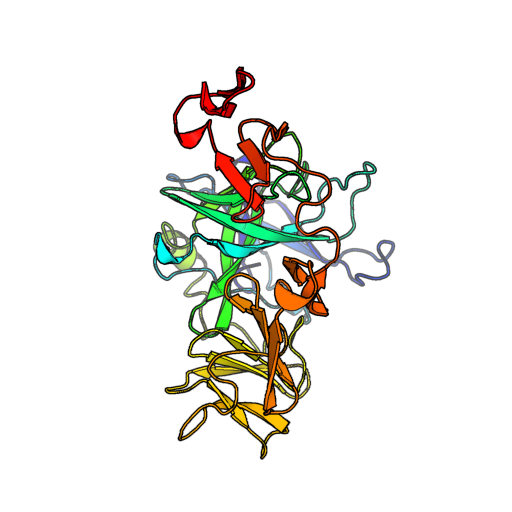.31 179 PRO A CA 1
ATOM 1355 C C . PRO A 1 179 ? -12.176 -12.397 8.956 1.00 82.31 179 PRO A C 1
ATOM 1357 O O . PRO A 1 179 ? -13.354 -12.086 8.833 1.00 82.31 179 PRO A O 1
ATOM 1360 N N . THR A 1 180 ? -11.190 -11.661 8.446 1.00 80.56 180 THR A N 1
ATOM 1361 C CA . THR A 1 180 ? -11.457 -10.402 7.711 1.00 80.56 180 THR A CA 1
ATOM 1362 C C . THR A 1 180 ? -11.574 -10.602 6.194 1.00 80.56 180 THR A C 1
ATOM 1364 O O . THR A 1 180 ? -11.940 -9.679 5.468 1.00 80.56 180 THR A O 1
ATOM 1367 N N . GLY A 1 181 ? -11.261 -11.812 5.713 1.00 65.56 181 GLY A N 1
ATOM 1368 C CA . GLY A 1 181 ? -11.274 -12.208 4.303 1.00 65.56 181 GLY A CA 1
ATOM 1369 C C . GLY A 1 181 ? -12.674 -12.361 3.672 1.00 65.56 181 GLY A C 1
ATOM 1370 O O . GLY A 1 181 ? -13.679 -11.995 4.279 1.00 65.56 181 GLY A O 1
ATOM 1371 N N . PRO A 1 182 ? -12.771 -12.919 2.444 1.00 52.97 182 PRO A N 1
ATOM 1372 C CA . PRO A 1 182 ? -13.902 -12.755 1.509 1.00 52.97 182 PRO A CA 1
ATOM 1373 C C . PRO A 1 182 ? -15.282 -13.314 1.919 1.00 52.97 182 PRO A C 1
ATOM 1375 O O . PRO A 1 182 ? -16.172 -13.418 1.077 1.00 52.97 182 PRO A O 1
ATOM 1378 N N . ALA A 1 183 ? -15.509 -13.636 3.190 1.00 46.62 183 ALA A N 1
ATOM 1379 C CA . ALA A 1 183 ? -16.859 -13.759 3.727 1.00 46.62 183 ALA A CA 1
ATOM 1380 C C . ALA A 1 183 ? -17.500 -12.390 4.054 1.00 46.62 183 ALA A C 1
ATOM 1382 O O . ALA A 1 183 ? -18.725 -12.303 4.013 1.00 46.62 183 ALA A O 1
ATOM 1383 N N . ASP A 1 184 ? -16.705 -11.333 4.301 1.00 48.00 184 ASP A N 1
ATOM 1384 C CA . ASP A 1 184 ? -17.209 -10.091 4.921 1.00 48.00 184 ASP A CA 1
ATOM 1385 C C . ASP A 1 184 ? -16.939 -8.782 4.147 1.00 48.00 184 ASP A C 1
ATOM 1387 O O . ASP A 1 184 ? -17.412 -7.716 4.550 1.00 48.00 184 ASP A O 1
ATOM 1391 N N . VAL A 1 185 ? -16.239 -8.828 3.007 1.00 51.09 185 VAL A N 1
ATOM 1392 C CA . VAL A 1 185 ? -16.053 -7.655 2.133 1.00 51.09 185 VAL A CA 1
ATOM 1393 C C . VAL A 1 185 ? -17.120 -7.672 1.046 1.00 51.09 185 VAL A C 1
ATOM 1395 O O . VAL A 1 185 ? -17.111 -8.529 0.163 1.00 51.09 185 VAL A O 1
ATOM 1398 N N . GLY A 1 186 ? -18.070 -6.740 1.121 1.00 54.53 186 GLY A N 1
ATOM 1399 C CA . GLY A 1 186 ? -19.053 -6.518 0.062 1.00 54.53 186 GLY A CA 1
ATOM 1400 C C . GLY A 1 186 ? -18.408 -6.163 -1.294 1.00 54.53 186 GLY A C 1
ATOM 1401 O O . GLY A 1 186 ? -17.183 -6.151 -1.427 1.00 54.53 186 GLY A O 1
ATOM 1402 N N . PRO A 1 187 ? -19.219 -5.852 -2.321 1.00 60.47 187 PRO A N 1
ATOM 1403 C CA . PRO A 1 187 ? -18.722 -5.471 -3.644 1.00 60.47 187 PRO A CA 1
ATOM 1404 C C . PRO A 1 187 ? -17.668 -4.357 -3.544 1.00 60.47 187 PRO A C 1
ATOM 1406 O O . PRO A 1 187 ? -17.942 -3.300 -2.975 1.00 60.47 187 PRO A O 1
ATOM 1409 N N . GLN A 1 188 ? -16.462 -4.591 -4.067 1.00 68.94 188 GLN A N 1
ATOM 1410 C CA . GLN A 1 188 ? -15.375 -3.611 -3.988 1.00 68.94 188 GLN A CA 1
ATOM 1411 C C . GLN A 1 188 ? -15.495 -2.575 -5.115 1.00 68.94 188 GLN A C 1
ATOM 1413 O O . GLN A 1 188 ? -15.790 -2.965 -6.241 1.00 68.94 188 GLN A O 1
ATOM 1418 N N . PRO A 1 189 ? -15.264 -1.275 -4.862 1.00 74.38 189 PRO A N 1
ATOM 1419 C CA . PRO A 1 189 ? -15.255 -0.258 -5.913 1.00 74.38 189 PRO A CA 1
ATOM 1420 C C . PRO A 1 189 ? -14.040 -0.412 -6.846 1.00 74.38 189 PRO A C 1
ATOM 1422 O O . PRO A 1 189 ? -13.008 -0.953 -6.453 1.00 74.38 189 PRO A O 1
ATOM 1425 N N . CYS A 1 190 ? -14.144 0.091 -8.080 1.00 74.44 190 CYS A N 1
ATOM 1426 C CA . CYS A 1 190 ? -13.138 -0.126 -9.133 1.00 74.44 190 CYS A CA 1
ATOM 1427 C C . CYS A 1 190 ? -11.789 0.593 -8.954 1.00 74.44 190 CYS A C 1
ATOM 1429 O O . CYS A 1 190 ? -10.790 0.162 -9.532 1.00 74.44 190 CYS A O 1
ATOM 1431 N N . GLY A 1 191 ? -11.735 1.688 -8.190 1.00 80.62 191 GLY A N 1
ATOM 1432 C CA . GLY A 1 191 ? -10.529 2.519 -8.100 1.00 80.62 191 GLY A CA 1
ATOM 1433 C C . GLY A 1 191 ? -10.066 3.003 -9.483 1.00 80.62 191 GLY A C 1
ATOM 1434 O O . GLY A 1 191 ? -10.862 3.544 -10.247 1.00 80.62 191 GLY A O 1
ATOM 1435 N N . MET A 1 192 ? -8.789 2.775 -9.808 1.00 73.62 192 MET A N 1
ATOM 1436 C CA . MET A 1 192 ? -8.163 3.156 -11.089 1.00 73.62 192 MET A CA 1
ATOM 1437 C C . MET A 1 192 ? -8.424 2.166 -12.238 1.00 73.62 192 MET A C 1
ATOM 1439 O O . MET A 1 192 ? -7.988 2.396 -13.366 1.00 73.62 192 MET A O 1
ATOM 1443 N N . ILE A 1 193 ? -9.100 1.046 -11.972 1.00 79.38 193 ILE A N 1
ATOM 1444 C CA . ILE A 1 193 ? -9.405 0.037 -12.988 1.00 79.38 193 ILE A CA 1
ATOM 1445 C C . ILE A 1 193 ? -10.654 0.472 -13.758 1.00 79.38 193 ILE A C 1
ATOM 1447 O O . ILE A 1 193 ? -11.710 0.679 -13.168 1.00 79.38 193 ILE A O 1
ATOM 1451 N N . ASP A 1 194 ? -10.549 0.597 -15.081 1.00 86.06 194 ASP A N 1
ATOM 1452 C CA . ASP A 1 194 ? -11.683 0.910 -15.956 1.00 86.06 194 ASP A CA 1
ATOM 1453 C C . ASP A 1 194 ? -12.361 -0.370 -16.500 1.00 86.06 194 ASP A C 1
ATOM 1455 O O . ASP A 1 194 ? -11.991 -1.501 -16.171 1.00 86.06 194 ASP A O 1
ATOM 1459 N N . ALA A 1 195 ? -13.391 -0.210 -17.338 1.00 91.88 195 ALA A N 1
ATOM 1460 C CA . ALA A 1 195 ? -14.106 -1.340 -17.943 1.00 91.88 195 ALA A CA 1
ATOM 1461 C C . ALA A 1 195 ? -13.240 -2.166 -18.919 1.00 91.88 195 ALA A C 1
ATOM 1463 O O . ALA A 1 195 ? -13.520 -3.347 -19.164 1.00 91.88 195 ALA A O 1
ATOM 1464 N N . VAL A 1 196 ? -12.175 -1.566 -19.467 1.00 91.00 196 VAL A N 1
ATOM 1465 C CA . VAL A 1 196 ? -11.198 -2.269 -20.309 1.00 91.00 196 VAL A CA 1
ATOM 1466 C C . VAL A 1 196 ? -10.390 -3.224 -19.440 1.00 91.00 196 VAL A C 1
ATOM 1468 O O . VAL A 1 196 ? -10.195 -4.381 -19.819 1.00 91.00 196 VAL A O 1
ATOM 1471 N N . GLY A 1 197 ? -10.021 -2.788 -18.239 1.00 89.56 197 GLY A N 1
ATOM 1472 C CA . GLY A 1 197 ? -9.309 -3.602 -17.268 1.00 89.56 197 GLY A CA 1
ATOM 1473 C C . GLY A 1 197 ? -7.821 -3.738 -17.578 1.00 89.56 197 GLY A C 1
ATOM 1474 O O . GLY A 1 197 ? -7.288 -3.064 -18.460 1.00 89.56 197 GLY A O 1
ATOM 1475 N N . ARG A 1 198 ? -7.142 -4.623 -16.849 1.00 89.25 198 ARG A N 1
ATOM 1476 C CA . ARG A 1 198 ? -5.720 -4.944 -17.039 1.00 89.25 198 ARG A CA 1
ATOM 1477 C C . ARG A 1 198 ? -5.392 -6.358 -16.572 1.00 89.25 198 ARG A C 1
ATOM 1479 O O . ARG A 1 198 ? -6.183 -6.980 -15.860 1.00 89.25 198 ARG A O 1
ATOM 1486 N N . CYS A 1 199 ? -4.214 -6.825 -16.967 1.00 85.50 199 CYS A N 1
ATOM 1487 C CA . CYS A 1 199 ? -3.611 -8.036 -16.433 1.00 85.50 199 CYS A CA 1
ATOM 1488 C C . CYS A 1 199 ? -2.566 -7.686 -15.381 1.00 85.50 199 CYS A C 1
ATOM 1490 O O . CYS A 1 199 ? -1.723 -6.825 -15.615 1.00 85.50 199 CYS A O 1
ATOM 1492 N N . ASP A 1 200 ? -2.607 -8.393 -14.259 1.00 74.69 200 ASP A N 1
ATOM 1493 C CA . ASP A 1 200 ? -1.522 -8.439 -13.284 1.00 74.69 200 ASP A CA 1
ATOM 1494 C C . ASP A 1 200 ? -1.089 -9.899 -13.122 1.00 74.69 200 ASP A C 1
ATOM 1496 O O . ASP A 1 200 ? -1.780 -10.720 -12.511 1.00 74.69 200 ASP A O 1
ATOM 1500 N N . GLY A 1 201 ? -0.008 -10.263 -13.813 1.00 75.31 201 GLY A N 1
ATOM 1501 C CA . GLY A 1 201 ? 0.422 -11.650 -13.960 1.00 75.31 201 GLY A CA 1
ATOM 1502 C C . GLY A 1 201 ? -0.705 -12.559 -14.470 1.00 75.31 201 GLY A C 1
ATOM 1503 O O . GLY A 1 201 ? -1.126 -12.478 -15.623 1.00 75.31 201 GLY A O 1
ATOM 1504 N N . ALA A 1 202 ? -1.183 -13.448 -13.597 1.00 80.88 202 ALA A N 1
ATOM 1505 C CA . ALA A 1 202 ? -2.227 -14.428 -13.892 1.00 80.88 202 ALA A CA 1
ATOM 1506 C C . ALA A 1 202 ? -3.644 -13.957 -13.513 1.00 80.88 202 ALA A C 1
ATOM 1508 O O . ALA A 1 202 ? -4.552 -14.780 -13.438 1.00 80.88 202 ALA A O 1
ATOM 1509 N N . VAL A 1 203 ? -3.861 -12.671 -13.239 1.00 82.31 203 VAL A N 1
ATOM 1510 C CA . VAL A 1 203 ? -5.172 -12.140 -12.839 1.00 82.31 203 VAL A CA 1
ATOM 1511 C C . VAL A 1 203 ? -5.653 -11.100 -13.837 1.00 82.31 203 VAL A C 1
ATOM 1513 O O . VAL A 1 203 ? -4.948 -10.136 -14.127 1.00 82.31 203 VAL A O 1
ATOM 1516 N N . ALA A 1 204 ? -6.877 -11.277 -14.330 1.00 89.12 204 ALA A N 1
ATOM 1517 C CA . ALA A 1 204 ? -7.608 -10.245 -15.048 1.00 89.12 204 ALA A CA 1
ATOM 1518 C C . ALA A 1 204 ? -8.461 -9.439 -14.065 1.00 89.12 204 ALA A C 1
ATOM 1520 O O . ALA A 1 204 ? -9.263 -10.017 -13.330 1.00 89.12 204 ALA A O 1
ATOM 1521 N N . ALA A 1 205 ? -8.330 -8.114 -14.086 1.00 89.25 205 ALA A N 1
ATOM 1522 C CA . ALA A 1 205 ? -9.155 -7.202 -13.298 1.00 89.25 205 ALA A CA 1
ATOM 1523 C C . ALA A 1 205 ? -9.848 -6.188 -14.213 1.00 89.25 205 ALA A C 1
ATOM 1525 O O . ALA A 1 205 ? -9.206 -5.622 -15.098 1.00 89.25 205 ALA A O 1
ATOM 1526 N N . TRP A 1 206 ? -11.146 -5.950 -14.013 1.00 92.56 206 TRP A N 1
ATOM 1527 C CA . TRP A 1 206 ? -11.926 -4.971 -14.775 1.00 92.56 206 TRP A CA 1
ATOM 1528 C C . TRP A 1 206 ? -13.045 -4.364 -13.938 1.00 92.56 206 TRP A C 1
ATOM 1530 O O . TRP A 1 206 ? -13.537 -4.974 -12.994 1.00 92.56 206 TRP A O 1
ATOM 1540 N N . CYS A 1 207 ? -13.472 -3.163 -14.305 1.00 89.19 207 CYS A N 1
ATOM 1541 C CA . CYS A 1 207 ? -14.644 -2.552 -13.702 1.00 89.19 207 CYS A CA 1
ATOM 1542 C C . CYS A 1 207 ? -15.920 -3.066 -14.372 1.00 89.19 207 CYS A C 1
ATOM 1544 O O . CYS A 1 207 ? -16.081 -2.928 -15.587 1.00 89.19 207 CYS A O 1
ATOM 1546 N N . ASP A 1 208 ? -16.823 -3.638 -13.582 1.00 91.56 208 ASP A N 1
ATOM 1547 C CA . ASP A 1 208 ? -18.146 -4.095 -13.998 1.00 91.56 208 ASP A CA 1
ATOM 1548 C C . ASP A 1 208 ? -19.204 -3.341 -13.190 1.00 91.56 208 ASP A C 1
ATOM 1550 O O . ASP A 1 208 ? -19.316 -3.514 -11.979 1.00 91.56 208 ASP A O 1
ATOM 1554 N N . ASP A 1 209 ? -19.921 -2.424 -13.840 1.00 89.88 209 ASP A N 1
ATOM 1555 C CA . ASP A 1 209 ? -20.946 -1.578 -13.211 1.00 89.88 209 ASP A CA 1
ATOM 1556 C C . ASP A 1 209 ? -20.498 -0.880 -11.905 1.00 89.88 209 ASP A C 1
ATOM 1558 O O . ASP A 1 209 ? -21.243 -0.770 -10.931 1.00 89.88 209 ASP A O 1
ATOM 1562 N N . GLY A 1 210 ? -19.258 -0.375 -11.880 1.00 77.81 210 GLY A N 1
ATOM 1563 C CA . GLY A 1 210 ? -18.692 0.326 -10.718 1.00 77.81 210 GLY A CA 1
ATOM 1564 C C . GLY A 1 210 ? -18.164 -0.600 -9.618 1.00 77.81 210 GLY A C 1
ATOM 1565 O O . GLY A 1 210 ? -17.631 -0.114 -8.618 1.00 77.81 210 GLY A O 1
ATOM 1566 N N . VAL A 1 211 ? -18.257 -1.914 -9.828 1.00 80.06 211 VAL A N 1
ATOM 1567 C CA . VAL A 1 211 ? -17.706 -2.952 -8.961 1.00 80.06 211 VAL A CA 1
ATOM 1568 C C . VAL A 1 211 ? -16.482 -3.576 -9.625 1.00 80.06 211 VAL A C 1
ATOM 1570 O O . VAL A 1 211 ? -16.491 -3.939 -10.798 1.00 80.06 211 VAL A O 1
ATOM 1573 N N . LEU A 1 212 ? -15.402 -3.711 -8.867 1.00 81.06 212 LEU A N 1
ATOM 1574 C CA . LEU A 1 212 ? -14.186 -4.365 -9.312 1.00 81.06 212 LEU A CA 1
ATOM 1575 C C . LEU A 1 212 ? -14.431 -5.867 -9.463 1.00 81.06 212 LEU A C 1
ATOM 1577 O O . LEU A 1 212 ? -14.553 -6.600 -8.480 1.00 81.06 212 LEU A O 1
ATOM 1581 N N . ALA A 1 213 ? -14.471 -6.317 -10.709 1.00 84.06 213 ALA A N 1
ATOM 1582 C CA . ALA A 1 213 ? -14.515 -7.717 -11.075 1.00 84.06 213 ALA A CA 1
ATOM 1583 C C . ALA A 1 213 ? -13.097 -8.246 -11.320 1.00 84.06 213 ALA A C 1
ATOM 1585 O O . ALA A 1 213 ? -12.203 -7.535 -11.791 1.00 84.06 213 ALA A O 1
ATOM 1586 N N . ARG A 1 214 ? -12.886 -9.509 -10.946 1.00 82.69 214 ARG A N 1
ATOM 1587 C CA . ARG A 1 214 ? -11.576 -10.161 -10.949 1.00 82.69 214 ARG A CA 1
ATOM 1588 C C . ARG A 1 214 ? -11.719 -11.622 -11.313 1.00 82.69 214 ARG A C 1
ATOM 1590 O O . ARG A 1 214 ? -12.652 -12.279 -10.855 1.00 82.69 214 ARG A O 1
ATOM 1597 N N . GLU A 1 215 ? -10.754 -12.144 -12.050 1.00 85.06 215 GLU A N 1
ATOM 1598 C CA . GLU A 1 215 ? -10.688 -13.564 -12.370 1.00 85.06 215 GLU A CA 1
ATOM 1599 C C . GLU A 1 215 ? -9.229 -14.019 -12.465 1.00 85.06 215 GLU A C 1
ATOM 1601 O O . GLU A 1 215 ? -8.399 -13.354 -13.084 1.00 85.06 215 GLU A O 1
ATOM 1606 N N . ARG A 1 216 ? -8.905 -15.156 -11.839 1.00 81.94 216 ARG A N 1
ATOM 1607 C CA . ARG A 1 216 ? -7.596 -15.799 -11.985 1.00 81.94 216 ARG A CA 1
ATOM 1608 C C . ARG A 1 216 ? -7.605 -16.676 -13.234 1.00 81.94 216 ARG A C 1
ATOM 1610 O O . ARG A 1 216 ? -8.507 -17.488 -13.420 1.00 81.94 216 ARG A O 1
ATOM 1617 N N . CYS A 1 217 ? -6.573 -16.532 -14.048 1.00 83.50 217 CYS A N 1
ATOM 1618 C CA . CYS A 1 217 ? -6.469 -17.088 -15.382 1.00 83.50 217 CYS A CA 1
ATOM 1619 C C . CYS A 1 217 ? -5.262 -18.022 -15.507 1.00 83.50 217 CYS A C 1
ATOM 1621 O O . CYS A 1 217 ? -4.203 -17.756 -14.944 1.00 83.50 217 CYS A O 1
ATOM 1623 N N . ASP A 1 218 ? -5.372 -19.039 -16.361 1.00 87.25 218 ASP A N 1
ATOM 1624 C CA . ASP A 1 218 ? -4.186 -19.719 -16.902 1.00 87.25 218 ASP A CA 1
ATOM 1625 C C . ASP A 1 218 ? -3.409 -18.789 -17.851 1.00 87.25 218 ASP A C 1
ATOM 1627 O O . ASP A 1 218 ? -2.187 -18.848 -17.964 1.00 87.25 218 ASP A O 1
ATOM 1631 N N . THR A 1 219 ? -4.124 -17.912 -18.559 1.00 89.69 219 THR A N 1
ATOM 1632 C CA . THR A 1 219 ? -3.554 -16.853 -19.395 1.00 89.69 219 THR A CA 1
ATOM 1633 C C . THR A 1 219 ? -4.438 -15.620 -19.296 1.00 89.69 219 THR A C 1
ATOM 1635 O O . THR A 1 219 ? -5.605 -15.653 -19.692 1.00 89.69 219 THR A O 1
ATOM 1638 N N . CYS A 1 220 ? -3.894 -14.540 -18.741 1.00 89.19 220 CYS A N 1
ATOM 1639 C CA . CYS A 1 220 ? -4.524 -13.229 -18.804 1.00 89.19 220 CYS A CA 1
ATOM 1640 C C . CYS A 1 220 ? -4.079 -12.531 -20.090 1.00 89.19 220 CYS A C 1
ATOM 1642 O O . CYS A 1 220 ? -2.895 -12.551 -20.418 1.00 89.19 220 CYS A O 1
ATOM 1644 N N . GLY A 1 221 ? -5.013 -11.935 -20.828 1.00 92.94 221 GLY A N 1
ATOM 1645 C CA . GLY A 1 221 ? -4.679 -11.206 -22.046 1.00 92.94 221 GLY A CA 1
ATOM 1646 C C . GLY A 1 221 ? -5.862 -10.461 -22.646 1.00 92.94 221 GLY A C 1
ATOM 1647 O O . GLY A 1 221 ? -6.961 -10.430 -22.085 1.00 92.94 221 GLY A O 1
ATOM 1648 N N . TRP A 1 222 ? -5.649 -9.846 -23.808 1.00 94.31 222 TRP A N 1
ATOM 1649 C CA . TRP A 1 222 ? -6.700 -9.082 -24.482 1.00 94.31 222 TRP A CA 1
ATOM 1650 C C . TRP A 1 222 ? -7.782 -9.981 -25.098 1.00 94.31 222 TRP A C 1
ATOM 1652 O O . TRP A 1 222 ? -7.495 -10.864 -25.908 1.00 94.31 222 TRP A O 1
ATOM 1662 N N . SER A 1 223 ? -9.047 -9.710 -24.765 1.00 93.81 223 SER A N 1
ATOM 1663 C CA . SER A 1 223 ? -10.224 -10.378 -25.322 1.00 93.81 223 SER A CA 1
ATOM 1664 C C . SER A 1 223 ? -10.997 -9.441 -26.246 1.00 93.81 223 SER A C 1
ATOM 1666 O O . SER A 1 223 ? -11.686 -8.532 -25.782 1.00 93.81 223 SER A O 1
ATOM 1668 N N . ASP A 1 224 ? -10.985 -9.720 -27.552 1.00 89.94 224 ASP A N 1
ATOM 1669 C CA . ASP A 1 224 ? -11.787 -8.974 -28.538 1.00 89.94 224 ASP A CA 1
ATOM 1670 C C . ASP A 1 224 ? -13.288 -9.043 -28.246 1.00 89.94 224 ASP A C 1
ATOM 1672 O O . ASP A 1 224 ? -14.032 -8.103 -28.519 1.00 89.94 224 ASP A O 1
ATOM 1676 N N . ARG A 1 225 ? -13.745 -10.154 -27.656 1.00 91.50 225 ARG A N 1
ATOM 1677 C CA . ARG A 1 225 ? -15.149 -10.330 -27.274 1.00 91.50 225 ARG A CA 1
ATOM 1678 C C . ARG A 1 225 ? -15.561 -9.364 -26.166 1.00 91.50 225 ARG A C 1
ATOM 1680 O O . ARG A 1 225 ? -16.703 -8.914 -26.167 1.00 91.50 225 ARG A O 1
ATOM 1687 N N . ALA A 1 226 ? -14.668 -9.110 -25.213 1.00 91.69 226 ALA A N 1
ATOM 1688 C CA . ALA A 1 226 ? -14.920 -8.208 -24.095 1.00 91.69 226 ALA A CA 1
ATOM 1689 C C . ALA A 1 226 ? -14.484 -6.763 -24.387 1.00 91.69 226 ALA A C 1
ATOM 1691 O O . ALA A 1 226 ? -14.897 -5.858 -23.671 1.00 91.69 226 ALA A O 1
ATOM 1692 N N . GLY A 1 227 ? -13.653 -6.542 -25.413 1.00 92.00 227 GLY A N 1
ATOM 1693 C CA . GLY A 1 227 ? -13.016 -5.250 -25.666 1.00 92.00 227 GLY A CA 1
ATOM 1694 C C . GLY A 1 227 ? -12.053 -4.838 -24.547 1.00 92.00 227 GLY A C 1
ATOM 1695 O O . GLY A 1 227 ? -11.945 -3.650 -24.251 1.00 92.00 227 GLY A O 1
ATOM 1696 N N . GLY A 1 228 ? -11.405 -5.807 -23.892 1.00 93.50 228 GLY A N 1
ATOM 1697 C CA . GLY A 1 228 ? -10.589 -5.571 -22.701 1.00 93.50 228 GLY A CA 1
ATOM 1698 C C . GLY A 1 228 ? -9.838 -6.806 -22.202 1.00 93.50 228 GLY A C 1
ATOM 1699 O O . GLY A 1 228 ? -9.970 -7.897 -22.762 1.00 93.50 228 GLY A O 1
ATOM 1700 N N . PHE A 1 229 ? -9.044 -6.638 -21.145 1.00 93.31 229 PHE A N 1
ATOM 1701 C CA . PHE A 1 229 ? -8.207 -7.694 -20.567 1.00 93.31 229 PHE A CA 1
ATOM 1702 C C . PHE A 1 229 ? -9.037 -8.663 -19.731 1.00 93.31 229 PHE A C 1
ATOM 1704 O O . PHE A 1 229 ? -9.704 -8.253 -18.782 1.00 93.31 229 PHE A O 1
ATOM 1711 N N . ARG A 1 230 ? -9.037 -9.945 -20.099 1.00 94.50 230 ARG A N 1
ATOM 1712 C CA . ARG A 1 230 ? -9.828 -11.009 -19.460 1.00 94.50 230 ARG A CA 1
ATOM 1713 C C . ARG A 1 230 ? -9.021 -12.305 -19.413 1.00 94.50 230 ARG A C 1
ATOM 1715 O O . ARG A 1 230 ? -7.954 -12.408 -20.019 1.00 94.50 230 ARG A O 1
ATOM 1722 N N . CYS A 1 231 ? -9.561 -13.316 -18.741 1.00 93.75 231 CYS A N 1
ATOM 1723 C CA . CYS A 1 231 ? -9.040 -14.666 -18.881 1.00 93.75 231 CYS A CA 1
ATOM 1724 C C . CYS A 1 231 ? -9.282 -15.190 -20.298 1.00 93.75 231 CYS A C 1
ATOM 1726 O O . CYS A 1 231 ? -10.396 -15.134 -20.829 1.00 93.75 231 CYS A O 1
ATOM 1728 N N . LEU A 1 232 ? -8.219 -15.699 -20.915 1.00 92.56 232 LEU A N 1
ATOM 1729 C CA . LEU A 1 232 ? -8.241 -16.252 -22.259 1.00 92.56 232 LEU A CA 1
ATOM 1730 C C . LEU A 1 232 ? -8.148 -17.774 -22.217 1.00 92.56 232 LEU A C 1
ATOM 1732 O O . LEU A 1 232 ? -7.448 -18.359 -21.394 1.00 92.56 232 LEU A O 1
ATOM 1736 N N . GLN A 1 233 ? -8.811 -18.417 -23.177 1.00 85.81 233 GLN A N 1
ATOM 1737 C CA . GLN A 1 233 ? -8.536 -19.806 -23.532 1.00 85.81 233 GLN A CA 1
ATOM 1738 C C . GLN A 1 233 ? -7.664 -19.819 -24.787 1.00 85.81 233 GLN A C 1
ATOM 1740 O O . GLN A 1 233 ? -8.167 -19.929 -25.904 1.00 85.81 233 GLN A O 1
ATOM 1745 N N . GLY A 1 234 ? -6.356 -19.634 -24.608 1.00 81.88 234 GLY A N 1
ATOM 1746 C CA . GLY A 1 234 ? -5.390 -19.591 -25.706 1.00 81.88 234 GLY A CA 1
ATOM 1747 C C . GLY A 1 234 ? -4.289 -18.560 -25.488 1.00 81.88 234 GLY A C 1
ATOM 1748 O O . GLY A 1 234 ? -4.093 -18.076 -24.379 1.00 81.88 234 GLY A O 1
ATOM 1749 N N . ASN A 1 235 ? -3.566 -18.241 -26.561 1.00 86.56 235 ASN A N 1
ATOM 1750 C CA . ASN A 1 235 ? -2.448 -17.304 -26.500 1.00 86.56 235 ASN A CA 1
ATOM 1751 C C . ASN A 1 235 ? -2.920 -15.872 -26.249 1.00 86.56 235 ASN A C 1
ATOM 1753 O O . ASN A 1 235 ? -3.887 -15.416 -26.859 1.00 86.56 235 ASN A O 1
ATOM 1757 N N . ASP A 1 236 ? -2.154 -15.150 -25.437 1.00 88.12 236 ASP A N 1
ATOM 1758 C CA . ASP A 1 236 ? -2.292 -13.708 -25.300 1.00 88.12 236 ASP A CA 1
ATOM 1759 C C . ASP A 1 236 ? -1.707 -12.992 -26.535 1.00 88.12 236 ASP A C 1
ATOM 1761 O O . ASP A 1 236 ? -0.498 -13.091 -26.785 1.00 88.12 236 ASP A O 1
ATOM 1765 N N . PRO A 1 237 ? -2.524 -12.261 -27.321 1.00 89.75 237 PRO A N 1
ATOM 1766 C CA . PRO A 1 237 ? -2.031 -11.491 -28.463 1.00 89.75 237 PRO A CA 1
ATOM 1767 C C . PRO A 1 237 ? -1.116 -10.329 -28.047 1.00 89.75 237 PRO A C 1
ATOM 1769 O O . PRO A 1 237 ? -0.381 -9.801 -28.884 1.00 89.75 237 PRO A O 1
ATOM 1772 N N . CYS A 1 238 ? -1.139 -9.950 -26.768 1.00 89.56 238 CYS A N 1
ATOM 1773 C CA . CYS A 1 238 ? -0.356 -8.858 -26.216 1.00 89.56 238 CYS A CA 1
ATOM 1774 C C . CYS A 1 238 ? 0.938 -9.290 -25.519 1.00 89.56 238 CYS A C 1
ATOM 1776 O O . CYS A 1 238 ? 1.669 -8.433 -25.031 1.00 89.56 238 CYS A O 1
ATOM 1778 N N . LEU A 1 239 ? 1.292 -10.580 -25.576 1.00 88.38 239 LEU A N 1
ATOM 1779 C CA . LEU A 1 239 ? 2.585 -11.112 -25.123 1.00 88.38 239 LEU A CA 1
ATOM 1780 C C . LEU A 1 239 ? 2.924 -10.782 -23.655 1.00 88.38 239 LEU A C 1
ATOM 1782 O O . LEU A 1 239 ? 4.093 -10.629 -23.310 1.00 88.38 239 LEU A O 1
ATOM 1786 N N . GLY A 1 240 ? 1.908 -10.677 -22.804 1.00 85.50 240 GLY A N 1
ATOM 1787 C CA . GLY A 1 240 ? 2.012 -10.354 -21.385 1.00 85.50 240 GLY A CA 1
ATOM 1788 C C . GLY A 1 240 ? 1.994 -8.859 -21.069 1.00 85.50 240 GLY A C 1
ATOM 1789 O O . GLY A 1 240 ? 2.071 -8.503 -19.898 1.00 85.50 240 GLY A O 1
ATOM 1790 N N . TYR A 1 241 ? 1.894 -7.979 -22.070 1.00 87.75 241 TYR A N 1
ATOM 1791 C CA . TYR A 1 241 ? 1.835 -6.533 -21.849 1.00 87.75 241 TYR A CA 1
ATOM 1792 C C . TYR A 1 241 ? 0.389 -6.049 -21.716 1.00 87.75 241 TYR A C 1
ATOM 1794 O O . TYR A 1 241 ? -0.486 -6.448 -22.485 1.00 87.75 241 TYR A O 1
ATOM 1802 N N . ASP A 1 242 ? 0.142 -5.141 -20.772 1.00 84.44 242 ASP A N 1
ATOM 1803 C CA . ASP A 1 242 ? -1.119 -4.408 -20.662 1.00 84.44 242 ASP A CA 1
ATOM 1804 C C . ASP A 1 242 ? -1.018 -3.018 -21.331 1.00 84.44 242 ASP A C 1
ATOM 1806 O O . ASP A 1 242 ? -0.092 -2.743 -22.104 1.00 84.44 242 ASP A O 1
ATOM 1810 N N . ARG A 1 243 ? -2.002 -2.141 -21.091 1.00 83.25 243 ARG A N 1
ATOM 1811 C CA . ARG A 1 243 ? -1.992 -0.770 -21.629 1.00 83.25 243 ARG A CA 1
ATOM 1812 C C . ARG A 1 243 ? -0.880 0.092 -21.011 1.00 83.25 243 ARG A C 1
ATOM 1814 O O . ARG A 1 243 ? -0.403 0.997 -21.688 1.00 83.25 243 ARG A O 1
ATOM 1821 N N . ALA A 1 244 ? -0.474 -0.178 -19.768 1.00 83.50 244 ALA A N 1
ATOM 1822 C CA . ALA A 1 244 ? 0.653 0.513 -19.147 1.00 83.50 244 ALA A CA 1
ATOM 1823 C C . ALA A 1 244 ? 1.971 0.063 -19.786 1.00 83.50 244 ALA A C 1
ATOM 1825 O O . ALA A 1 244 ? 2.848 0.887 -20.021 1.00 83.50 244 ALA A O 1
ATOM 1826 N N . GLY A 1 245 ? 2.086 -1.211 -20.160 1.00 88.50 245 GLY A N 1
ATOM 1827 C CA . GLY A 1 245 ? 3.275 -1.722 -20.835 1.00 88.50 245 GLY A CA 1
ATOM 1828 C C . GLY A 1 245 ? 4.513 -1.757 -19.933 1.00 88.50 245 GLY A C 1
ATOM 1829 O O . GLY A 1 245 ? 4.431 -1.583 -18.721 1.00 88.50 245 GLY A O 1
ATOM 1830 N N . ALA A 1 246 ? 5.676 -2.021 -20.527 1.00 88.62 246 ALA A N 1
ATOM 1831 C CA . ALA A 1 246 ? 6.956 -2.077 -19.825 1.00 88.62 246 ALA A CA 1
ATOM 1832 C C . ALA A 1 246 ? 8.134 -1.730 -20.749 1.00 88.62 246 ALA A C 1
ATOM 1834 O O . ALA A 1 246 ? 8.008 -1.728 -21.979 1.00 88.62 246 ALA A O 1
ATOM 1835 N N . CYS A 1 247 ? 9.295 -1.479 -20.145 1.00 88.69 247 CYS A N 1
ATOM 1836 C CA . CYS A 1 247 ? 10.562 -1.314 -20.849 1.00 88.69 247 CYS A CA 1
ATOM 1837 C C . CYS A 1 247 ? 11.361 -2.623 -20.861 1.00 88.69 247 CYS A C 1
ATOM 1839 O O . CYS A 1 247 ? 11.614 -3.222 -19.820 1.00 88.69 247 CYS A O 1
ATOM 1841 N N . ASP A 1 248 ? 11.780 -3.045 -22.051 1.00 86.94 248 ASP A N 1
ATOM 1842 C CA . ASP A 1 248 ? 12.711 -4.148 -22.299 1.00 86.94 248 ASP A CA 1
ATOM 1843 C C . ASP A 1 248 ? 14.015 -3.539 -22.831 1.00 86.94 248 ASP A C 1
ATOM 1845 O O . ASP A 1 248 ? 14.171 -3.289 -24.032 1.00 86.94 248 ASP A O 1
ATOM 1849 N N . GLY A 1 249 ? 14.903 -3.155 -21.908 1.00 85.94 249 GLY A N 1
ATOM 1850 C CA . GLY A 1 249 ? 16.048 -2.299 -22.216 1.00 85.94 249 GLY A CA 1
ATOM 1851 C C . GLY A 1 249 ? 15.596 -0.953 -22.795 1.00 85.94 249 GLY A C 1
ATOM 1852 O O . GLY A 1 249 ? 14.819 -0.228 -22.180 1.00 85.94 249 GLY A O 1
ATOM 1853 N N . SER A 1 250 ? 16.052 -0.627 -24.008 1.00 87.50 250 SER A N 1
ATOM 1854 C CA . SER A 1 250 ? 15.664 0.597 -24.722 1.00 87.50 250 SER A CA 1
ATOM 1855 C C . SER A 1 250 ? 14.342 0.485 -25.489 1.00 87.50 250 SER A C 1
ATOM 1857 O O . SER A 1 250 ? 13.990 1.415 -26.214 1.00 87.50 250 SER A O 1
ATOM 1859 N N . VAL A 1 251 ? 13.615 -0.633 -25.394 1.00 92.06 251 VAL A N 1
ATOM 1860 C CA . VAL A 1 251 ? 12.388 -0.864 -26.167 1.00 92.06 251 VAL A CA 1
ATOM 1861 C C . VAL A 1 251 ? 11.160 -0.748 -25.269 1.00 92.06 251 VAL A C 1
ATOM 1863 O O . VAL A 1 251 ? 10.941 -1.584 -24.395 1.00 92.06 251 VAL A O 1
ATOM 1866 N N . ALA A 1 252 ? 10.314 0.250 -25.529 1.00 92.56 252 ALA A N 1
ATOM 1867 C CA . ALA A 1 252 ? 8.993 0.359 -24.914 1.00 92.56 252 ALA A CA 1
ATOM 1868 C C . ALA A 1 252 ? 8.043 -0.650 -25.560 1.00 92.56 252 ALA A C 1
ATOM 1870 O O . ALA A 1 252 ? 7.952 -0.691 -26.789 1.00 92.56 252 ALA A O 1
ATOM 1871 N N . ARG A 1 253 ? 7.324 -1.446 -24.765 1.00 94.00 253 ARG A N 1
ATOM 1872 C CA . ARG A 1 253 ? 6.346 -2.440 -25.235 1.00 94.00 253 ARG A CA 1
ATOM 1873 C C . ARG A 1 253 ? 5.024 -2.265 -24.502 1.00 94.00 253 ARG A C 1
ATOM 1875 O O . ARG A 1 253 ? 5.022 -2.140 -23.285 1.00 94.00 253 ARG A O 1
ATOM 1882 N N . TRP A 1 254 ? 3.910 -2.263 -25.225 1.00 92.44 254 TRP A N 1
ATOM 1883 C CA . TRP A 1 254 ? 2.574 -2.097 -24.642 1.00 92.44 254 TRP A CA 1
ATOM 1884 C C . TRP A 1 254 ? 1.508 -2.782 -25.494 1.00 92.44 254 TRP A C 1
ATOM 1886 O O . TRP A 1 254 ? 1.741 -3.120 -26.655 1.00 92.44 254 TRP A O 1
ATOM 1896 N N . CYS A 1 255 ? 0.324 -2.982 -24.930 1.00 91.12 255 CYS A N 1
ATOM 1897 C CA . CYS A 1 255 ? -0.832 -3.516 -25.638 1.00 91.12 255 CYS A CA 1
ATOM 1898 C C . CYS A 1 255 ? -1.805 -2.391 -25.980 1.00 91.12 255 CYS A C 1
ATOM 1900 O O . CYS A 1 255 ? -2.362 -1.729 -25.103 1.00 91.12 255 CYS A O 1
ATOM 1902 N N . GLU A 1 256 ? -2.045 -2.190 -27.273 1.00 89.75 256 GLU A N 1
ATOM 1903 C CA . GLU A 1 256 ? -3.018 -1.221 -27.762 1.00 89.75 256 GLU A CA 1
ATOM 1904 C C . GLU A 1 256 ? -4.142 -1.958 -28.486 1.00 89.75 256 GLU A C 1
ATOM 1906 O O . GLU A 1 256 ? -3.978 -2.404 -29.620 1.00 89.75 256 GLU A O 1
ATOM 1911 N N . ASN A 1 257 ? -5.295 -2.082 -27.823 1.00 87.75 257 ASN A N 1
ATOM 1912 C CA . ASN A 1 257 ? -6.502 -2.704 -28.377 1.00 87.75 257 ASN A CA 1
ATOM 1913 C C . ASN A 1 257 ? -6.243 -4.097 -28.981 1.00 87.75 257 ASN A C 1
ATOM 1915 O O . ASN A 1 257 ? -6.612 -4.366 -30.124 1.00 87.75 257 ASN A O 1
ATOM 1919 N N . GLY A 1 258 ? -5.550 -4.958 -28.231 1.00 89.50 258 GLY A N 1
ATOM 1920 C CA . GLY A 1 258 ? -5.223 -6.322 -28.660 1.00 89.50 258 GLY A CA 1
ATOM 1921 C C . GLY A 1 258 ? -4.039 -6.436 -29.610 1.00 89.50 258 GLY A C 1
ATOM 1922 O O . GLY A 1 258 ? -3.720 -7.535 -30.058 1.00 89.50 258 GLY A O 1
ATOM 1923 N N . VAL A 1 259 ? -3.368 -5.326 -29.915 1.00 91.25 259 VAL A N 1
ATOM 1924 C CA . VAL A 1 259 ? -2.169 -5.316 -30.747 1.00 91.25 259 VAL A CA 1
ATOM 1925 C C . VAL A 1 259 ? -0.962 -5.027 -29.869 1.00 91.25 259 VAL A C 1
ATOM 1927 O O . VAL A 1 259 ? -0.837 -3.933 -29.317 1.00 91.25 259 VAL A O 1
ATOM 1930 N N . ALA A 1 260 ? -0.044 -5.991 -29.779 1.00 92.69 260 ALA A N 1
ATOM 1931 C CA . ALA A 1 260 ? 1.267 -5.755 -29.193 1.00 92.69 260 ALA A CA 1
ATOM 1932 C C . ALA A 1 260 ? 2.000 -4.666 -29.992 1.00 92.69 260 ALA A C 1
ATOM 1934 O O . ALA A 1 260 ? 2.229 -4.782 -31.202 1.00 92.69 260 ALA A O 1
ATOM 1935 N N . ARG A 1 261 ? 2.363 -3.591 -29.306 1.00 94.06 261 ARG A N 1
ATOM 1936 C CA . ARG A 1 261 ? 3.145 -2.478 -29.823 1.00 94.06 261 ARG A CA 1
ATOM 1937 C C . ARG A 1 261 ? 4.534 -2.515 -29.219 1.00 94.06 261 ARG A C 1
ATOM 1939 O O . ARG A 1 261 ? 4.730 -2.948 -28.087 1.00 94.06 261 ARG A O 1
ATOM 1946 N N . ALA A 1 262 ? 5.493 -2.036 -29.997 1.00 94.94 262 ALA A N 1
ATOM 1947 C CA . ALA A 1 262 ? 6.840 -1.806 -29.528 1.00 94.94 262 ALA A CA 1
ATOM 1948 C C . ALA A 1 262 ? 7.414 -0.556 -30.192 1.00 94.94 262 ALA A C 1
ATOM 1950 O O . ALA A 1 262 ? 7.124 -0.277 -31.360 1.00 94.94 262 ALA A O 1
ATOM 1951 N N . ARG A 1 263 ? 8.253 0.171 -29.462 1.00 92.44 263 ARG A N 1
ATOM 1952 C CA . ARG A 1 263 ? 9.029 1.295 -29.977 1.00 92.44 263 ARG A CA 1
ATOM 1953 C C . ARG A 1 263 ? 10.445 1.215 -29.431 1.00 92.44 263 ARG A C 1
ATOM 1955 O O . ARG A 1 263 ? 10.643 1.203 -28.223 1.00 92.44 263 ARG A O 1
ATOM 1962 N N . ASP A 1 264 ? 11.417 1.180 -30.333 1.00 90.75 264 ASP A N 1
ATOM 1963 C CA . ASP A 1 264 ? 12.832 1.236 -29.981 1.00 90.75 264 ASP A CA 1
ATOM 1964 C C . ASP A 1 264 ? 13.233 2.692 -29.720 1.00 90.75 264 ASP A C 1
ATOM 1966 O O . ASP A 1 264 ? 13.356 3.504 -30.644 1.00 90.75 264 ASP A O 1
ATOM 1970 N N . CYS A 1 265 ? 13.380 3.033 -28.444 1.00 87.56 265 CYS A N 1
ATOM 1971 C CA . CYS A 1 265 ? 13.808 4.355 -28.013 1.00 87.56 265 CYS A CA 1
ATOM 1972 C C . CYS A 1 265 ? 15.287 4.578 -28.337 1.00 87.56 265 CYS A C 1
ATOM 1974 O O . CYS A 1 265 ? 15.654 5.665 -28.785 1.00 87.56 265 CYS A O 1
ATOM 1976 N N . GLY A 1 266 ? 16.113 3.533 -28.232 1.00 82.38 266 GLY A N 1
ATOM 1977 C CA . GLY A 1 266 ? 17.547 3.596 -28.514 1.00 82.38 266 GLY A CA 1
ATOM 1978 C C . GLY A 1 266 ? 17.836 3.961 -29.969 1.00 82.38 266 GLY A C 1
ATOM 1979 O O . GLY A 1 266 ? 18.682 4.812 -30.239 1.00 82.38 266 GLY A O 1
ATOM 1980 N N . ALA A 1 267 ? 17.053 3.427 -30.913 1.00 83.44 267 ALA A N 1
ATOM 1981 C CA . ALA A 1 267 ? 17.124 3.820 -32.325 1.00 83.44 267 ALA A CA 1
ATOM 1982 C C . ALA A 1 267 ? 16.825 5.315 -32.566 1.00 83.44 267 ALA A C 1
ATOM 1984 O O . ALA A 1 267 ? 17.234 5.871 -33.587 1.00 83.44 267 ALA A O 1
ATOM 1985 N N . CYS A 1 268 ? 16.126 5.965 -31.633 1.00 79.50 268 CYS A N 1
ATOM 1986 C CA . CYS A 1 268 ? 15.797 7.388 -31.670 1.00 79.50 268 CYS A CA 1
ATOM 1987 C C . CYS A 1 268 ? 16.745 8.249 -30.813 1.00 79.50 268 CYS A C 1
ATOM 1989 O O . CYS A 1 268 ? 16.518 9.452 -30.716 1.00 79.50 268 CYS A O 1
ATOM 1991 N N . GLY A 1 269 ? 17.771 7.665 -30.179 1.00 76.44 269 GLY A N 1
ATOM 1992 C CA . GLY A 1 269 ? 18.620 8.364 -29.204 1.00 76.44 269 GLY A CA 1
ATOM 1993 C C . GLY A 1 269 ? 17.885 8.741 -27.911 1.00 76.44 269 GLY A C 1
ATOM 1994 O O . GLY A 1 269 ? 18.282 9.677 -27.230 1.00 76.44 269 GLY A O 1
ATOM 1995 N N . GLN A 1 270 ? 16.790 8.045 -27.613 1.00 83.50 270 GLN A N 1
ATOM 1996 C CA . GLN A 1 270 ? 15.915 8.249 -26.462 1.00 83.50 270 GLN A CA 1
ATOM 1997 C C . GLN A 1 270 ? 16.051 7.061 -25.503 1.00 83.50 270 GLN A C 1
ATOM 1999 O O . GLN A 1 270 ? 16.396 5.956 -25.928 1.00 83.50 270 GLN A O 1
ATOM 2004 N N . GLY A 1 271 ? 15.725 7.241 -24.225 1.00 82.69 271 GLY A N 1
ATOM 2005 C CA . GLY A 1 271 ? 15.586 6.106 -23.307 1.00 82.69 271 GLY A CA 1
ATOM 2006 C C . GLY A 1 271 ? 14.130 5.717 -23.095 1.00 82.69 271 GLY A C 1
ATOM 2007 O O . GLY A 1 271 ? 13.216 6.504 -23.350 1.00 82.69 271 GLY A O 1
ATOM 2008 N N . CYS A 1 272 ? 13.924 4.472 -22.674 1.00 86.19 272 CYS A N 1
ATOM 2009 C CA . CYS A 1 272 ? 12.605 3.958 -22.337 1.00 86.19 272 CYS A CA 1
ATOM 2010 C C . CYS A 1 272 ? 12.297 4.243 -20.867 1.00 86.19 272 CYS A C 1
ATOM 2012 O O . CYS A 1 272 ? 13.122 3.950 -20.006 1.00 86.19 272 CYS A O 1
ATOM 2014 N N . VAL A 1 273 ? 11.110 4.778 -20.588 1.00 83.25 273 VAL A N 1
ATOM 2015 C CA . VAL A 1 273 ? 10.592 5.001 -19.230 1.00 83.25 273 VAL A CA 1
ATOM 2016 C C . VAL A 1 273 ? 9.130 4.565 -19.149 1.00 83.25 273 VAL A C 1
ATOM 2018 O O . VAL A 1 273 ? 8.413 4.627 -20.148 1.00 83.25 273 VAL A O 1
ATOM 2021 N N . VAL A 1 274 ? 8.675 4.140 -17.969 1.00 78.88 274 VAL A N 1
ATOM 2022 C CA . VAL A 1 274 ? 7.253 3.893 -17.679 1.00 78.88 274 VAL A CA 1
ATOM 2023 C C . VAL A 1 274 ? 6.737 5.063 -16.848 1.00 78.88 274 VAL A C 1
ATOM 2025 O O . VAL A 1 274 ? 7.305 5.359 -15.802 1.00 78.88 274 VAL A O 1
ATOM 2028 N N . GLN A 1 275 ? 5.701 5.751 -17.330 1.00 73.25 275 GLN A N 1
ATOM 2029 C CA . GLN A 1 275 ? 5.116 6.916 -16.659 1.00 73.25 275 GLN A CA 1
ATOM 2030 C C . GLN A 1 275 ? 3.677 6.639 -16.220 1.00 73.25 275 GLN A C 1
ATOM 2032 O O . GLN A 1 275 ? 2.886 6.079 -16.986 1.00 73.25 275 GLN A O 1
ATOM 2037 N N . ASP A 1 276 ? 3.318 7.085 -15.016 1.00 59.62 276 ASP A N 1
ATOM 2038 C CA . ASP A 1 276 ? 1.962 6.941 -14.483 1.00 59.62 276 ASP A CA 1
ATOM 2039 C C . ASP A 1 276 ? 0.922 7.582 -15.415 1.00 59.62 276 ASP A C 1
ATOM 2041 O O . ASP A 1 276 ? 1.058 8.717 -15.873 1.00 59.62 276 ASP A O 1
ATOM 2045 N N . GLY A 1 277 ? -0.120 6.816 -15.748 1.00 60.06 277 GLY A N 1
ATOM 2046 C CA . GLY A 1 277 ? -1.202 7.233 -16.649 1.00 60.06 277 GLY A CA 1
ATOM 2047 C C . GLY A 1 277 ? -0.852 7.291 -18.146 1.00 60.06 277 GLY A C 1
ATOM 2048 O O . GLY A 1 277 ? -1.770 7.295 -18.966 1.00 60.06 277 GLY A O 1
ATOM 2049 N N . LEU A 1 278 ? 0.434 7.293 -18.519 1.00 67.31 278 LEU A N 1
ATOM 2050 C CA . LEU A 1 278 ? 0.897 7.343 -19.917 1.00 67.31 278 LEU A CA 1
ATOM 2051 C C . LEU A 1 278 ? 1.460 6.007 -20.423 1.00 67.31 278 LEU A C 1
ATOM 2053 O O . LEU A 1 278 ? 1.402 5.743 -21.624 1.00 67.31 278 LEU A O 1
ATOM 2057 N N . GLY A 1 279 ? 1.956 5.159 -19.522 1.00 81.44 279 GLY A N 1
ATOM 2058 C CA . GLY A 1 279 ? 2.561 3.871 -19.847 1.00 81.44 279 GLY A CA 1
ATOM 2059 C C . GLY A 1 279 ? 4.014 3.971 -20.325 1.00 81.44 279 GLY A C 1
ATOM 2060 O O . GLY A 1 279 ? 4.676 4.999 -20.180 1.00 81.44 279 GLY A O 1
ATOM 2061 N N . ALA A 1 280 ? 4.532 2.868 -20.863 1.00 87.12 280 ALA A N 1
ATOM 2062 C CA . ALA A 1 280 ? 5.883 2.750 -21.390 1.00 87.12 280 ALA A CA 1
ATOM 2063 C C . ALA A 1 280 ? 6.061 3.596 -22.659 1.00 87.12 280 ALA A C 1
ATOM 2065 O O . ALA A 1 280 ? 5.318 3.452 -23.634 1.00 87.12 280 ALA A O 1
ATOM 2066 N N . GLY A 1 281 ? 7.089 4.442 -22.680 1.00 89.06 281 GLY A N 1
ATOM 2067 C CA . GLY A 1 281 ? 7.345 5.370 -23.775 1.00 89.06 281 GLY A CA 1
ATOM 2068 C C . GLY A 1 281 ? 8.806 5.793 -23.888 1.00 89.06 281 GLY A C 1
ATOM 2069 O O . GLY A 1 281 ? 9.639 5.472 -23.045 1.00 89.06 281 GLY A O 1
ATOM 2070 N N . CYS A 1 282 ? 9.117 6.517 -24.965 1.00 88.75 282 CYS A N 1
ATOM 2071 C CA . CYS A 1 282 ? 10.460 7.032 -25.223 1.00 88.75 282 CYS A CA 1
ATOM 2072 C C . CYS A 1 282 ? 10.578 8.493 -24.801 1.00 88.75 282 CYS A C 1
ATOM 2074 O O . CYS A 1 282 ? 9.757 9.314 -25.216 1.00 88.75 282 CYS A O 1
ATOM 2076 N N . THR A 1 283 ? 11.630 8.813 -24.052 1.00 83.44 283 THR A N 1
ATOM 2077 C CA . THR A 1 283 ? 11.947 10.164 -23.577 1.00 83.44 283 THR A CA 1
ATOM 2078 C C . THR A 1 283 ? 13.336 10.612 -24.039 1.00 83.44 283 THR A C 1
ATOM 2080 O O . THR A 1 283 ? 14.251 9.798 -24.161 1.00 83.44 283 THR A O 1
ATOM 2083 N N . GLU A 1 284 ? 13.488 11.909 -24.323 1.00 77.69 284 GLU A N 1
ATOM 2084 C CA . GLU A 1 284 ? 14.759 12.512 -24.763 1.00 77.69 284 GLU A CA 1
ATOM 2085 C C . GLU A 1 284 ? 15.795 12.632 -23.641 1.00 77.69 284 GLU A C 1
ATOM 2087 O O . GLU A 1 284 ? 16.988 12.634 -23.924 1.00 77.69 284 GLU A O 1
ATOM 2092 N N . ASP A 1 285 ? 15.356 12.679 -22.384 1.00 70.00 285 ASP A N 1
ATOM 2093 C CA . ASP A 1 285 ? 16.238 12.695 -21.218 1.00 70.00 285 ASP A CA 1
ATOM 2094 C C . ASP A 1 285 ? 15.849 11.563 -20.259 1.00 70.00 285 ASP A C 1
ATOM 2096 O O . ASP A 1 285 ? 15.081 11.772 -19.318 1.00 70.00 285 ASP A O 1
ATOM 2100 N N . PRO A 1 286 ? 16.315 10.330 -20.515 1.00 66.00 286 PRO A N 1
ATOM 2101 C CA . PRO A 1 286 ? 16.051 9.205 -19.624 1.00 66.00 286 PRO A CA 1
ATOM 2102 C C . PRO A 1 286 ? 16.853 9.267 -18.324 1.00 66.00 286 PRO A C 1
ATOM 2104 O O . PRO A 1 286 ? 16.554 8.521 -17.399 1.00 66.00 286 PRO A O 1
ATOM 2107 N N . CYS A 1 287 ? 17.864 10.135 -18.261 1.00 67.25 287 CYS A N 1
ATOM 2108 C CA . CYS A 1 287 ? 18.732 10.303 -17.104 1.00 67.25 287 CYS A CA 1
ATOM 2109 C C . CYS A 1 287 ? 18.277 11.453 -16.193 1.00 67.25 287 CYS A C 1
ATOM 2111 O O . CYS A 1 287 ? 18.910 11.683 -15.165 1.00 67.25 287 CYS A O 1
ATOM 2113 N N . ALA A 1 288 ? 17.241 12.210 -16.582 1.00 67.25 288 ALA A N 1
ATOM 2114 C CA . ALA A 1 288 ? 16.806 13.433 -15.906 1.00 67.25 288 ALA A CA 1
ATOM 2115 C C . ALA A 1 288 ? 17.990 14.369 -15.554 1.00 67.25 288 ALA A C 1
ATOM 2117 O O . ALA A 1 288 ? 18.067 14.925 -14.453 1.00 67.25 288 ALA A O 1
ATOM 2118 N N . GLY A 1 289 ? 18.955 14.494 -16.473 1.00 71.94 289 GLY A N 1
ATOM 2119 C CA . GLY A 1 289 ? 20.154 15.324 -16.318 1.00 71.94 289 GLY A CA 1
ATOM 2120 C C . GLY A 1 289 ? 21.323 14.713 -15.531 1.00 71.94 289 GLY A C 1
ATOM 2121 O O . GLY A 1 289 ? 22.256 15.446 -15.199 1.00 71.94 289 GLY A O 1
ATOM 2122 N N . LEU A 1 290 ? 21.304 13.415 -15.218 1.00 78.12 290 LEU A N 1
ATOM 2123 C CA . LEU A 1 290 ? 22.425 12.709 -14.582 1.00 78.12 290 LEU A CA 1
ATOM 2124 C C . LEU A 1 290 ? 23.485 12.256 -15.594 1.00 78.12 290 LEU A C 1
ATOM 2126 O O . LEU A 1 290 ? 23.163 11.853 -16.710 1.00 78.12 290 LEU A O 1
ATOM 2130 N N . ASP A 1 291 ? 24.750 12.281 -15.176 1.00 84.31 291 ASP A N 1
ATOM 2131 C CA . ASP A 1 291 ? 25.887 11.719 -15.909 1.00 84.31 291 ASP A CA 1
ATOM 2132 C C . ASP A 1 291 ? 26.541 10.565 -15.122 1.00 84.31 291 ASP A C 1
ATOM 2134 O O . ASP A 1 291 ? 26.026 10.134 -14.084 1.00 84.31 291 ASP A O 1
ATOM 2138 N N . TYR A 1 292 ? 27.675 10.051 -15.615 1.00 89.38 292 TYR A N 1
ATOM 2139 C CA . TYR A 1 292 ? 28.355 8.897 -15.013 1.00 89.38 292 TYR A CA 1
ATOM 2140 C C . TYR A 1 292 ? 28.938 9.198 -13.630 1.00 89.38 292 TYR A C 1
ATOM 2142 O O . TYR A 1 292 ? 29.195 8.271 -12.864 1.00 89.38 292 TYR A O 1
ATOM 2150 N N . LEU A 1 293 ? 29.204 10.474 -13.321 1.00 87.12 293 LEU A N 1
ATOM 2151 C CA . LEU A 1 293 ? 29.666 10.854 -11.992 1.00 87.12 293 LEU A CA 1
ATOM 2152 C C . LEU A 1 293 ? 28.526 10.705 -10.998 1.00 87.12 293 LEU A C 1
ATOM 2154 O O . LEU A 1 293 ? 28.776 10.384 -9.838 1.00 87.12 293 LEU A O 1
ATOM 2158 N N . GLY A 1 294 ? 27.297 10.922 -11.458 1.00 90.31 294 GLY A N 1
ATOM 2159 C CA . GLY A 1 294 ? 26.120 10.792 -10.634 1.00 90.31 294 GLY A CA 1
ATOM 2160 C C . GLY A 1 294 ? 26.060 11.842 -9.534 1.00 90.31 294 GLY A C 1
ATOM 2161 O O . GLY A 1 294 ? 26.717 12.885 -9.573 1.00 90.31 294 GLY A O 1
ATOM 2162 N N . ARG A 1 295 ? 25.245 11.568 -8.527 1.00 93.56 295 ARG A N 1
ATOM 2163 C CA . ARG A 1 295 ? 25.145 12.353 -7.297 1.00 93.56 295 ARG A CA 1
ATOM 2164 C C . ARG A 1 295 ? 24.717 11.443 -6.156 1.00 93.56 295 ARG A C 1
ATOM 2166 O O . ARG A 1 295 ? 24.238 10.336 -6.387 1.00 93.56 295 ARG A O 1
ATOM 2173 N N . CYS A 1 296 ? 24.851 11.943 -4.936 1.00 92.81 296 CYS A N 1
ATOM 2174 C CA . CYS A 1 296 ? 24.156 11.338 -3.812 1.00 92.81 296 CYS A CA 1
ATOM 2175 C C . CYS A 1 296 ? 22.741 11.884 -3.706 1.00 92.81 296 CYS A C 1
ATOM 2177 O O . CYS A 1 296 ? 22.541 13.100 -3.779 1.00 92.81 296 CYS A O 1
ATOM 2179 N N . ASP A 1 297 ? 21.803 10.977 -3.490 1.00 83.56 297 ASP A N 1
ATOM 2180 C CA . ASP A 1 297 ? 20.458 11.260 -3.020 1.00 83.56 297 ASP A CA 1
ATOM 2181 C C . ASP A 1 297 ? 20.295 10.589 -1.651 1.00 83.56 297 ASP A C 1
ATOM 2183 O O . ASP A 1 297 ? 20.087 9.382 -1.540 1.00 83.56 297 ASP A O 1
ATOM 2187 N N . GLY A 1 298 ? 20.585 11.340 -0.585 1.00 90.25 298 GLY A N 1
ATOM 2188 C CA . GLY A 1 298 ? 20.819 10.752 0.737 1.00 90.25 298 GLY A CA 1
ATOM 2189 C C . GLY A 1 298 ? 21.996 9.765 0.726 1.00 90.25 298 GLY A C 1
ATOM 2190 O O . GLY A 1 298 ? 23.098 10.123 0.304 1.00 90.25 298 GLY A O 1
ATOM 2191 N N . ASP A 1 299 ? 21.753 8.533 1.185 1.00 91.44 299 ASP A N 1
ATOM 2192 C CA . ASP A 1 299 ? 22.720 7.425 1.153 1.00 91.44 299 ASP A CA 1
ATOM 2193 C C . ASP A 1 299 ? 22.658 6.596 -0.144 1.00 91.44 299 ASP A C 1
ATOM 2195 O O . ASP A 1 299 ? 23.414 5.634 -0.287 1.00 91.44 299 ASP A O 1
ATOM 2199 N N . GLN A 1 300 ? 21.827 6.971 -1.123 1.00 87.69 300 GLN A N 1
ATOM 2200 C CA . GLN A 1 300 ? 21.860 6.367 -2.456 1.00 87.69 300 GLN A CA 1
ATOM 2201 C C . GLN A 1 300 ? 22.825 7.095 -3.387 1.00 87.69 300 GLN A C 1
ATOM 2203 O O . GLN A 1 300 ? 22.811 8.318 -3.515 1.00 87.69 300 GLN A O 1
ATOM 2208 N N . ALA A 1 301 ? 23.632 6.318 -4.098 1.00 90.94 301 ALA A N 1
ATOM 2209 C CA . ALA A 1 301 ? 24.380 6.776 -5.253 1.00 90.94 301 ALA A CA 1
ATOM 2210 C C . ALA A 1 301 ? 23.538 6.572 -6.515 1.00 90.94 301 ALA A C 1
ATOM 2212 O O . ALA A 1 301 ? 23.276 5.430 -6.892 1.00 90.94 301 ALA A O 1
ATOM 2213 N N . VAL A 1 302 ? 23.149 7.665 -7.179 1.00 86.38 302 VAL A N 1
ATOM 2214 C CA . VAL A 1 302 ? 22.447 7.634 -8.472 1.00 86.38 302 VAL A CA 1
ATOM 2215 C C . VAL A 1 302 ? 23.374 8.128 -9.568 1.00 86.38 302 VAL A C 1
ATOM 2217 O O . VAL A 1 302 ? 23.998 9.178 -9.423 1.00 86.38 302 VAL A O 1
ATOM 2220 N N . TRP A 1 303 ? 23.473 7.405 -10.676 1.00 90.19 303 TRP A N 1
ATOM 2221 C CA . TRP A 1 303 ? 24.275 7.824 -11.825 1.00 90.19 303 TRP A CA 1
ATOM 2222 C C . TRP A 1 303 ? 23.639 7.346 -13.121 1.00 90.19 303 TRP A C 1
ATOM 2224 O O . TRP A 1 303 ? 22.782 6.467 -13.124 1.00 90.19 303 TRP A O 1
ATOM 2234 N N . CYS A 1 304 ? 24.045 7.943 -14.235 1.00 85.00 304 CYS A N 1
ATOM 2235 C CA . CYS A 1 304 ? 23.620 7.489 -15.550 1.00 85.00 304 CYS A CA 1
ATOM 2236 C C . CYS A 1 304 ? 24.846 7.209 -16.406 1.00 85.00 304 CYS A C 1
ATOM 2238 O O . CYS A 1 304 ? 25.706 8.073 -16.569 1.00 85.00 304 CYS A O 1
ATOM 2240 N N . ASP A 1 305 ? 24.935 6.009 -16.961 1.00 81.25 305 ASP A N 1
ATOM 2241 C CA . ASP A 1 305 ? 25.989 5.655 -17.907 1.00 81.25 305 ASP A CA 1
ATOM 2242 C C . ASP A 1 305 ? 25.400 5.071 -19.196 1.00 81.25 305 ASP A C 1
ATOM 2244 O O . ASP A 1 305 ? 24.193 5.127 -19.441 1.00 81.25 305 ASP A O 1
ATOM 2248 N N . ASP A 1 306 ? 26.261 4.519 -20.050 1.00 73.56 306 ASP A N 1
ATOM 2249 C CA . ASP A 1 306 ? 25.869 3.933 -21.334 1.00 73.56 306 ASP A CA 1
ATOM 2250 C C . ASP A 1 306 ? 24.878 2.753 -21.194 1.00 73.56 306 ASP A C 1
ATOM 2252 O O . ASP A 1 306 ? 24.290 2.323 -22.190 1.00 73.56 306 ASP A O 1
ATOM 2256 N N . GLN A 1 307 ? 24.689 2.205 -19.987 1.00 70.38 307 GLN A N 1
ATOM 2257 C CA . GLN A 1 307 ? 23.705 1.163 -19.674 1.00 70.38 307 GLN A CA 1
ATOM 2258 C C . GLN A 1 307 ? 22.385 1.710 -19.106 1.00 70.38 307 GLN A C 1
ATOM 2260 O O . GLN A 1 307 ? 21.457 0.929 -18.898 1.00 70.38 307 GLN A O 1
ATOM 2265 N N . GLY A 1 308 ? 22.271 3.026 -18.916 1.00 70.00 308 GLY A N 1
ATOM 2266 C CA . GLY A 1 308 ? 21.069 3.701 -18.436 1.00 70.00 308 GLY A CA 1
ATOM 2267 C C . GLY A 1 308 ? 21.223 4.286 -17.035 1.00 70.00 308 GLY A C 1
ATOM 2268 O O . GLY A 1 308 ? 22.329 4.495 -16.543 1.00 70.00 308 GLY A O 1
ATOM 2269 N N . PHE A 1 309 ? 20.084 4.602 -16.422 1.00 78.75 309 PHE A N 1
ATOM 2270 C CA . PHE A 1 309 ? 20.009 5.102 -15.053 1.00 78.75 309 PHE A CA 1
ATOM 2271 C C . PHE A 1 309 ? 20.265 3.962 -14.062 1.00 78.75 309 PHE A C 1
ATOM 2273 O O . PHE A 1 309 ? 19.661 2.893 -14.165 1.00 78.75 309 PHE A O 1
ATOM 2280 N N . HIS A 1 310 ? 21.125 4.213 -13.082 1.00 80.44 310 HIS A N 1
ATOM 2281 C CA . HIS A 1 310 ? 21.481 3.286 -12.017 1.00 80.44 310 HIS A CA 1
ATOM 2282 C C . HIS A 1 310 ? 21.264 3.932 -10.657 1.00 80.44 310 HIS A C 1
ATOM 2284 O O . HIS A 1 310 ? 21.461 5.136 -10.487 1.00 80.44 310 HIS A O 1
ATOM 2290 N N . THR A 1 311 ? 20.931 3.098 -9.674 1.00 86.12 311 THR A N 1
ATOM 2291 C CA . THR A 1 311 ? 20.931 3.479 -8.263 1.00 86.12 311 THR A CA 1
ATOM 2292 C C . THR A 1 311 ? 21.533 2.367 -7.407 1.00 86.12 311 THR A C 1
ATOM 2294 O O . THR A 1 311 ? 21.328 1.182 -7.688 1.00 86.12 311 THR A O 1
ATOM 2297 N N . VAL A 1 312 ? 22.285 2.736 -6.369 1.00 87.50 312 VAL A N 1
ATOM 2298 C CA . VAL A 1 312 ? 22.814 1.824 -5.344 1.00 87.50 312 VAL A CA 1
ATOM 2299 C C . VAL A 1 312 ? 22.624 2.446 -3.967 1.00 87.50 312 VAL A C 1
ATOM 2301 O O . VAL A 1 312 ? 23.090 3.555 -3.725 1.00 87.50 312 VAL A O 1
ATOM 2304 N N . ASP A 1 313 ? 22.001 1.701 -3.054 1.00 88.31 313 ASP A N 1
ATOM 2305 C CA . ASP A 1 313 ? 21.865 2.077 -1.645 1.00 88.31 313 ASP A CA 1
ATOM 2306 C C . ASP A 1 313 ? 23.136 1.714 -0.861 1.00 88.31 313 ASP A C 1
ATOM 2308 O O . ASP A 1 313 ? 23.540 0.546 -0.774 1.00 88.31 313 ASP A O 1
ATOM 2312 N N . CYS A 1 314 ? 23.800 2.730 -0.316 1.00 89.31 314 CYS A N 1
ATOM 2313 C CA . CYS A 1 314 ? 25.017 2.565 0.466 1.00 89.31 314 CYS A CA 1
ATOM 2314 C C . CYS A 1 314 ? 24.737 2.226 1.927 1.00 89.31 314 CYS A C 1
ATOM 2316 O O . CYS A 1 314 ? 25.550 1.530 2.547 1.00 89.31 314 CYS A O 1
ATOM 2318 N N . GLY A 1 315 ? 23.574 2.621 2.447 1.00 84.75 315 GLY A N 1
ATOM 2319 C CA .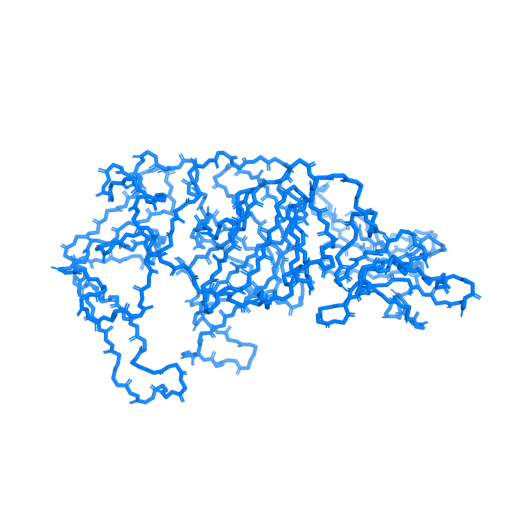 GLY A 1 315 ? 23.134 2.309 3.802 1.00 84.75 315 GLY A CA 1
ATOM 2320 C C . GLY A 1 315 ? 22.980 0.804 4.016 1.00 84.75 315 GLY A C 1
ATOM 2321 O O . GLY A 1 315 ? 23.425 0.275 5.038 1.00 84.75 315 GLY A O 1
ATOM 2322 N N . ASP A 1 316 ? 22.493 0.084 3.003 1.00 85.81 316 ASP A N 1
ATOM 2323 C CA . ASP A 1 316 ? 22.414 -1.387 2.993 1.00 85.81 316 ASP A CA 1
ATOM 2324 C C . ASP A 1 316 ? 23.786 -2.075 3.121 1.00 85.81 316 ASP A C 1
ATOM 2326 O O . ASP A 1 316 ? 23.890 -3.228 3.553 1.00 85.81 316 ASP A O 1
ATOM 2330 N N . GLN A 1 317 ? 24.862 -1.364 2.778 1.00 86.56 317 GLN A N 1
ATOM 2331 C CA . GLN A 1 317 ? 26.242 -1.839 2.884 1.00 86.56 317 GLN A CA 1
ATOM 2332 C C . GLN A 1 317 ? 26.946 -1.326 4.150 1.00 86.56 317 GLN A C 1
ATOM 2334 O O . GLN A 1 317 ? 28.135 -1.592 4.342 1.00 86.56 317 GLN A O 1
ATOM 2339 N N . GLY A 1 318 ? 26.231 -0.611 5.028 1.00 90.12 318 GLY A N 1
ATOM 2340 C CA . GLY A 1 318 ? 26.813 0.074 6.183 1.00 90.12 318 GLY A CA 1
ATOM 2341 C C . GLY A 1 318 ? 27.784 1.191 5.790 1.00 90.12 318 GLY A C 1
ATOM 2342 O O . GLY A 1 318 ? 28.677 1.521 6.572 1.00 90.12 318 GLY A O 1
ATOM 2343 N N . ALA A 1 319 ? 27.634 1.721 4.577 1.00 92.38 319 ALA A N 1
ATOM 2344 C CA . ALA A 1 319 ? 28.398 2.820 4.011 1.00 92.38 319 ALA A CA 1
ATOM 2345 C C . ALA A 1 319 ? 27.496 4.050 3.828 1.00 92.38 319 ALA A C 1
ATOM 2347 O O . ALA A 1 319 ? 26.280 3.977 3.975 1.00 92.38 319 ALA A O 1
ATOM 2348 N N . SER A 1 320 ? 28.103 5.181 3.492 1.00 95.12 320 SER A N 1
ATOM 2349 C CA . SER A 1 320 ? 27.385 6.398 3.103 1.00 95.12 320 SER A CA 1
ATOM 2350 C C . SER A 1 320 ? 27.623 6.681 1.629 1.00 95.12 320 SER A C 1
ATOM 2352 O O . SER A 1 320 ? 28.699 6.373 1.104 1.00 95.12 320 SER A O 1
ATOM 2354 N N . CYS A 1 321 ? 26.650 7.275 0.941 1.00 96.31 321 CYS A N 1
ATOM 2355 C CA . CYS A 1 321 ? 26.951 7.794 -0.385 1.00 96.31 321 CYS A CA 1
ATOM 2356 C C . CYS A 1 321 ? 27.910 8.979 -0.255 1.00 96.31 321 CYS A C 1
ATOM 2358 O O . CYS A 1 321 ? 27.683 9.934 0.493 1.00 96.31 321 CYS A O 1
ATOM 2360 N N . GLY A 1 322 ? 28.985 8.963 -1.032 1.00 96.06 322 GLY A N 1
ATOM 2361 C CA . GLY A 1 322 ? 29.793 10.152 -1.196 1.00 96.06 322 GLY A CA 1
ATOM 2362 C C . GLY A 1 322 ? 30.681 10.096 -2.421 1.00 96.06 322 GLY A C 1
ATOM 2363 O O . GLY A 1 322 ? 30.785 9.093 -3.122 1.00 96.06 322 GLY A O 1
ATOM 2364 N N . TYR A 1 323 ? 31.327 11.222 -2.696 1.00 95.88 323 TYR A N 1
ATOM 2365 C CA . TYR A 1 323 ? 32.257 11.301 -3.808 1.00 95.88 323 TYR A CA 1
ATOM 2366 C C . TYR A 1 323 ? 33.494 10.445 -3.530 1.00 95.88 323 TYR A C 1
ATOM 2368 O O . TYR A 1 323 ? 34.235 10.737 -2.588 1.00 95.88 323 TYR A O 1
ATOM 2376 N N . VAL A 1 324 ? 33.726 9.423 -4.357 1.00 95.44 324 VAL A N 1
ATOM 2377 C CA . VAL A 1 324 ? 34.854 8.497 -4.186 1.00 95.44 324 VAL A CA 1
ATOM 2378 C C . VAL A 1 324 ? 36.082 8.996 -4.950 1.00 95.44 324 VAL A C 1
ATOM 2380 O O . VAL A 1 324 ? 37.168 9.100 -4.380 1.00 95.44 324 VAL A O 1
ATOM 2383 N N . ASN A 1 325 ? 35.939 9.280 -6.251 1.00 92.31 325 ASN A N 1
ATOM 2384 C CA . ASN A 1 325 ? 36.927 9.948 -7.120 1.00 92.31 325 ASN A CA 1
ATOM 2385 C C . ASN A 1 325 ? 36.386 10.092 -8.556 1.00 92.31 325 ASN A C 1
ATOM 2387 O O . ASN A 1 325 ? 35.415 9.441 -8.918 1.00 92.31 325 ASN A O 1
ATOM 2391 N N . ASP A 1 326 ? 37.091 10.838 -9.412 1.00 90.50 326 ASP A N 1
ATOM 2392 C CA . ASP A 1 326 ? 36.704 11.144 -10.804 1.00 90.50 326 ASP A CA 1
ATOM 2393 C C . ASP A 1 326 ? 36.514 9.907 -11.705 1.00 90.50 326 ASP A C 1
ATOM 2395 O O . ASP A 1 326 ? 35.931 10.003 -12.786 1.00 90.50 326 ASP A O 1
ATOM 2399 N N . ARG A 1 327 ? 37.029 8.739 -11.297 1.00 90.50 327 ARG A N 1
ATOM 2400 C CA . ARG A 1 327 ? 36.868 7.482 -12.038 1.00 90.50 327 ARG A CA 1
ATOM 2401 C C . ARG A 1 327 ? 35.605 6.717 -11.636 1.00 90.50 327 ARG A C 1
ATOM 2403 O O . ARG A 1 327 ? 35.126 5.925 -12.438 1.00 90.50 327 ARG A O 1
ATOM 2410 N N . VAL A 1 328 ? 35.125 6.907 -10.410 1.00 89.94 328 VAL A N 1
ATOM 2411 C CA . VAL A 1 328 ? 33.990 6.174 -9.825 1.00 89.94 328 VAL A CA 1
ATOM 2412 C C . VAL A 1 328 ? 32.745 7.054 -9.711 1.00 89.94 328 VAL A C 1
ATOM 2414 O O . VAL A 1 328 ? 31.645 6.539 -9.825 1.00 89.94 328 VAL A O 1
ATOM 2417 N N . GLY A 1 329 ? 32.908 8.363 -9.519 1.00 92.81 329 GLY A N 1
ATOM 2418 C CA . GLY A 1 329 ? 31.807 9.273 -9.223 1.00 92.81 329 GLY A CA 1
ATOM 2419 C C . GLY A 1 329 ? 31.376 9.214 -7.757 1.00 92.81 329 GLY A C 1
ATOM 2420 O O . GLY A 1 329 ? 32.183 8.946 -6.856 1.00 92.81 329 GLY A O 1
ATOM 2421 N N . TYR A 1 330 ? 30.103 9.508 -7.527 1.00 94.75 330 TYR A N 1
ATOM 2422 C CA . TYR A 1 330 ? 29.425 9.329 -6.252 1.00 94.75 330 TYR A CA 1
ATOM 2423 C C . TYR A 1 330 ? 29.044 7.855 -6.089 1.00 94.75 330 TYR A C 1
ATOM 2425 O O . TYR A 1 330 ? 28.389 7.281 -6.953 1.00 94.75 330 TYR A O 1
ATOM 2433 N N . TYR A 1 331 ? 29.508 7.230 -5.007 1.00 95.62 331 TYR A N 1
ATOM 2434 C CA . TYR A 1 331 ? 29.274 5.816 -4.711 1.00 95.62 331 TYR A CA 1
ATOM 2435 C C . TYR A 1 331 ? 29.410 5.549 -3.205 1.00 95.62 331 TYR A C 1
ATOM 2437 O O . TYR A 1 331 ? 29.695 6.455 -2.422 1.00 95.62 331 TYR A O 1
ATOM 2445 N N . CYS A 1 332 ? 29.220 4.299 -2.795 1.00 96.75 332 CYS A N 1
ATOM 2446 C CA . CYS A 1 332 ? 29.282 3.890 -1.395 1.00 96.75 332 CYS A CA 1
ATOM 2447 C C . CYS A 1 332 ? 30.709 3.894 -0.845 1.00 96.75 332 CYS A C 1
ATOM 2449 O O . CYS A 1 332 ? 31.587 3.233 -1.411 1.00 96.75 332 CYS A O 1
ATOM 2451 N N . GLN A 1 333 ? 30.924 4.607 0.267 1.00 89.75 333 GLN A N 1
ATOM 2452 C CA . GLN A 1 333 ? 32.197 4.689 0.995 1.00 89.75 333 GLN A CA 1
ATOM 2453 C C . GLN A 1 333 ? 32.034 4.787 2.516 1.00 89.75 333 GLN A C 1
ATOM 2455 O O . GLN A 1 333 ? 30.973 5.261 2.994 1.00 89.75 333 GLN A O 1
#

pLDDT: mean 85.58, std 11.18, range [46.62, 98.5]